Protein AF-A0A840FLD7-F1 (afdb_monomer_lite)

Foldseek 3Di:
DDQLPDQKFKKKKWQAAPVVLQCLLQVDPPRQKHKDFDPLDAFDADCPDDDGFKKWAQFQVHRSMIMTTDRNHPPPVVSVVSCLVVQIWMKMWIAGDPPDPWGKTKIWIRHHPADIWIWMWIDDVHTDTDIDGDDDPQQPCVQCPDPDSCSSGHSVRNVSVCVVVPQPVVDPSRSDHPDGMIGIDGDD

pLDDT: mean 91.27, std 10.57, range [49.25, 98.69]

Radius of gyration: 16.28 Å; chains: 1; bounding box: 36×34×46 Å

Structure (mmCIF, N/CA/C/O backbone):
data_AF-A0A840FLD7-F1
#
_entry.id   AF-A0A840FLD7-F1
#
loop_
_atom_site.group_PDB
_atom_site.id
_atom_site.type_symbol
_atom_site.label_atom_id
_atom_site.label_alt_id
_atom_site.label_comp_id
_atom_site.label_asym_id
_atom_site.label_entity_id
_atom_site.label_seq_id
_atom_site.pdbx_PDB_ins_code
_atom_site.Cartn_x
_atom_site.Cartn_y
_atom_site.Cartn_z
_atom_site.occupancy
_atom_site.B_iso_or_equiv
_atom_site.auth_seq_id
_atom_site.auth_comp_id
_atom_site.auth_asym_id
_atom_site.auth_atom_id
_atom_site.pdbx_PDB_model_num
ATOM 1 N N . MET A 1 1 ? -16.226 3.366 -12.083 1.00 57.91 1 MET A N 1
ATOM 2 C CA . MET A 1 1 ? -14.759 3.411 -12.233 1.00 57.91 1 MET A CA 1
ATOM 3 C C . MET A 1 1 ? -14.174 2.731 -11.013 1.00 57.91 1 MET A C 1
ATOM 5 O O . MET A 1 1 ? -14.523 3.144 -9.909 1.00 57.91 1 MET A O 1
ATOM 9 N N . THR A 1 2 ? -13.417 1.650 -11.193 1.00 81.62 2 THR A N 1
ATOM 10 C CA . THR A 1 2 ? -12.811 0.932 -10.062 1.00 81.62 2 THR A CA 1
ATOM 11 C C . THR A 1 2 ? -11.645 1.749 -9.494 1.00 81.62 2 THR A C 1
ATOM 13 O O . THR A 1 2 ? -11.175 2.692 -10.136 1.00 81.62 2 THR A O 1
ATOM 16 N N . VAL A 1 3 ? -11.173 1.437 -8.282 1.00 85.12 3 VAL A N 1
ATOM 17 C CA . VAL A 1 3 ? -9.977 2.103 -7.727 1.00 85.12 3 VAL A CA 1
ATOM 18 C C . VAL A 1 3 ? -8.763 1.878 -8.634 1.00 85.12 3 VAL A C 1
ATOM 20 O O . VAL A 1 3 ? -7.989 2.806 -8.862 1.00 85.12 3 VAL A O 1
ATOM 23 N N . LEU A 1 4 ? -8.645 0.683 -9.217 1.00 89.56 4 LEU A N 1
ATOM 24 C CA . LEU A 1 4 ? -7.559 0.320 -10.126 1.00 89.56 4 LEU A CA 1
ATOM 25 C C . LEU A 1 4 ? -7.562 1.114 -11.438 1.00 89.56 4 LEU A C 1
ATOM 27 O O . LEU A 1 4 ? -6.509 1.235 -12.061 1.00 89.56 4 LEU A O 1
ATOM 31 N N . ASP A 1 5 ? -8.692 1.706 -11.831 1.00 88.44 5 ASP A N 1
ATOM 32 C CA . ASP A 1 5 ? -8.804 2.538 -13.038 1.00 88.44 5 ASP A CA 1
ATOM 33 C C . ASP A 1 5 ? -8.432 4.010 -12.793 1.00 88.44 5 ASP A C 1
ATOM 35 O O . ASP A 1 5 ? -8.404 4.812 -13.729 1.00 88.44 5 ASP A O 1
ATOM 39 N N . ARG A 1 6 ? -8.175 4.410 -11.540 1.00 88.31 6 ARG A N 1
ATOM 40 C CA . ARG A 1 6 ? -7.848 5.804 -11.206 1.00 88.31 6 ARG A CA 1
ATOM 41 C C . ARG A 1 6 ? -6.539 6.236 -11.867 1.00 88.31 6 ARG A C 1
ATOM 43 O O . ARG A 1 6 ? -5.587 5.460 -11.961 1.00 88.31 6 ARG A O 1
ATOM 50 N N . SER A 1 7 ? -6.454 7.509 -12.256 1.00 88.31 7 SER A N 1
ATOM 51 C CA . SER A 1 7 ? -5.238 8.092 -12.845 1.00 88.31 7 SER A CA 1
ATOM 52 C C . SER A 1 7 ? -4.011 7.960 -11.942 1.00 88.31 7 SER A C 1
ATOM 54 O O . SER A 1 7 ? -2.899 7.884 -12.457 1.00 88.31 7 SER A O 1
ATOM 56 N N . TYR A 1 8 ? -4.228 7.891 -10.630 1.00 88.50 8 TYR A N 1
ATOM 57 C CA . TYR A 1 8 ? -3.261 7.601 -9.583 1.00 88.50 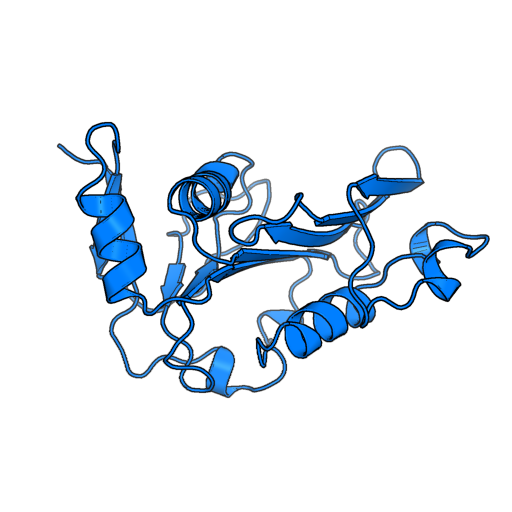8 TYR A CA 1
ATOM 58 C C . TYR A 1 8 ? -3.936 6.731 -8.518 1.00 88.50 8 TYR A C 1
ATOM 60 O O . TYR A 1 8 ? -5.092 6.983 -8.164 1.00 88.50 8 TYR A O 1
ATOM 68 N N . PHE A 1 9 ? -3.218 5.747 -7.986 1.00 87.62 9 PHE A N 1
ATOM 69 C CA . PHE A 1 9 ? -3.550 5.171 -6.689 1.00 87.62 9 PHE A CA 1
ATOM 70 C C . PHE A 1 9 ? -2.293 4.866 -5.881 1.00 87.62 9 PHE A C 1
ATOM 72 O O . PHE A 1 9 ? -1.226 4.586 -6.434 1.00 87.62 9 PHE A O 1
ATOM 79 N N . ASP A 1 10 ? -2.473 4.911 -4.569 1.00 92.00 10 ASP A N 1
ATOM 80 C CA . ASP A 1 10 ? -1.516 4.473 -3.561 1.00 92.00 10 ASP A CA 1
ATOM 81 C C . ASP A 1 10 ? -2.248 3.514 -2.621 1.00 92.00 10 ASP A C 1
ATOM 83 O O . ASP A 1 10 ? -3.328 3.840 -2.116 1.00 92.00 10 ASP A O 1
ATOM 87 N N . LEU A 1 11 ? -1.723 2.307 -2.469 1.00 94.94 11 LEU A N 1
ATOM 88 C CA . LEU A 1 11 ? -2.319 1.258 -1.662 1.00 94.94 11 LEU A CA 1
ATOM 89 C C . LEU A 1 11 ? -1.231 0.613 -0.818 1.00 94.94 11 LEU A C 1
ATOM 91 O O . LEU A 1 11 ? -0.300 0.012 -1.354 1.00 94.94 11 LEU A O 1
ATOM 95 N N . VAL A 1 12 ? -1.417 0.663 0.496 1.00 96.62 12 VAL A N 1
ATOM 96 C CA . VAL A 1 12 ? -0.606 -0.077 1.459 1.00 96.62 12 VAL A CA 1
ATOM 97 C C . VAL A 1 12 ? -1.423 -1.257 1.971 1.00 96.62 12 VAL A C 1
ATOM 99 O O . VAL A 1 12 ? -2.609 -1.120 2.266 1.00 96.62 12 VAL A O 1
ATOM 102 N N . VAL A 1 13 ? -0.805 -2.426 2.090 1.00 98.12 13 VAL A N 1
ATOM 103 C CA . VAL A 1 13 ? -1.445 -3.635 2.612 1.00 98.12 13 VAL A CA 1
ATOM 104 C C . VAL A 1 13 ? -0.552 -4.272 3.657 1.00 98.12 13 VAL A C 1
ATOM 106 O O . VAL A 1 13 ? 0.636 -4.473 3.433 1.00 98.12 13 VAL A O 1
ATOM 109 N N . VAL A 1 14 ? -1.141 -4.604 4.798 1.00 98.25 14 VAL A N 1
ATOM 110 C CA . VAL A 1 14 ? -0.472 -5.196 5.954 1.00 98.25 14 VAL A CA 1
ATOM 111 C C . VAL A 1 14 ? -0.991 -6.618 6.146 1.00 98.25 14 VAL A C 1
ATOM 113 O O . VAL A 1 14 ? -2.208 -6.833 6.129 1.00 98.25 14 VAL A O 1
ATOM 116 N N . ARG A 1 15 ? -0.099 -7.591 6.373 1.00 97.75 15 ARG A N 1
ATOM 117 C CA . ARG A 1 15 ? -0.486 -8.962 6.756 1.00 97.75 15 ARG A CA 1
ATOM 118 C C . ARG A 1 15 ? -0.857 -9.066 8.232 1.00 97.75 15 ARG A C 1
ATOM 120 O O . ARG A 1 15 ? -0.219 -9.780 9.000 1.00 97.75 15 ARG A O 1
ATOM 127 N N . ALA A 1 16 ? -1.889 -8.343 8.622 1.00 98.06 16 ALA A N 1
ATOM 128 C CA . ALA A 1 16 ? -2.472 -8.450 9.945 1.00 98.06 16 ALA A CA 1
ATOM 129 C C . ALA A 1 16 ? -3.939 -8.005 9.902 1.00 98.06 16 ALA A C 1
ATOM 131 O O . ALA A 1 16 ? -4.287 -7.125 9.104 1.00 98.06 16 ALA A O 1
ATOM 132 N N . PRO A 1 17 ? -4.808 -8.553 10.768 1.00 97.75 17 PRO A N 1
ATOM 133 C CA . PRO A 1 17 ? -6.167 -8.056 10.935 1.00 97.75 17 PRO A CA 1
ATOM 134 C C . PRO A 1 17 ? -6.192 -6.594 11.401 1.00 97.75 17 PRO A C 1
ATOM 136 O O . PRO A 1 17 ? -5.349 -6.166 12.192 1.00 97.75 17 PRO A O 1
ATOM 139 N N . LEU A 1 18 ? -7.223 -5.844 10.996 1.00 98.19 18 LEU A N 1
ATOM 140 C CA . LEU A 1 18 ? -7.348 -4.413 11.317 1.00 98.19 18 LEU A CA 1
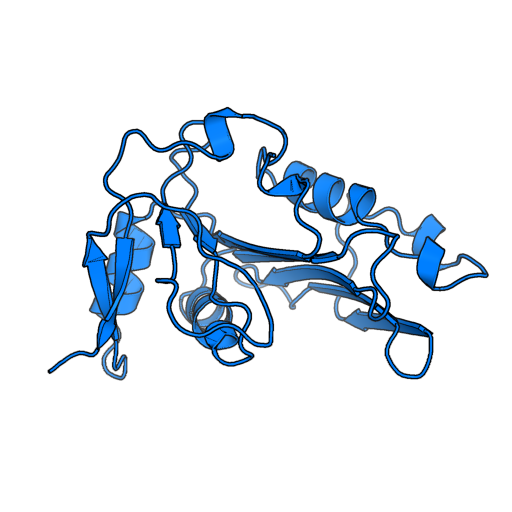ATOM 141 C C . LEU A 1 18 ? -7.344 -4.142 12.824 1.00 98.19 18 LEU A C 1
ATOM 143 O O . LEU A 1 18 ? -6.826 -3.123 13.265 1.00 98.19 18 LEU A O 1
ATOM 147 N N . SER A 1 19 ? -7.881 -5.058 13.630 1.00 97.19 19 SER A N 1
ATOM 148 C CA . SER A 1 19 ? -7.869 -4.941 15.090 1.00 97.19 19 SER A CA 1
ATOM 149 C C . SER A 1 19 ? -6.460 -4.993 15.689 1.00 97.19 19 SER A C 1
ATOM 151 O O . SER A 1 19 ? -6.204 -4.334 16.695 1.00 97.19 19 SER A O 1
ATOM 153 N N . GLU A 1 20 ? -5.550 -5.754 15.085 1.00 97.94 20 GLU A N 1
ATOM 154 C CA . GLU A 1 20 ? -4.160 -5.866 15.521 1.00 97.94 20 GLU A CA 1
ATOM 155 C C . GLU A 1 20 ? -3.357 -4.640 15.095 1.00 97.94 20 GLU A C 1
ATOM 157 O O . GLU A 1 20 ? -2.683 -4.032 15.927 1.00 97.94 20 GLU A O 1
ATOM 162 N N . VAL A 1 21 ? -3.521 -4.213 13.838 1.00 97.44 21 VAL A N 1
ATOM 163 C CA . VAL A 1 21 ? -2.925 -2.968 13.336 1.00 97.44 21 VAL A CA 1
ATOM 164 C C . VAL A 1 21 ? -3.399 -1.785 14.181 1.00 97.44 21 VAL A C 1
ATOM 166 O O . VAL A 1 21 ? -2.581 -1.019 14.680 1.00 97.44 21 VAL A O 1
ATOM 169 N N . ALA A 1 22 ? -4.707 -1.660 14.422 1.00 96.88 22 ALA A N 1
ATOM 170 C CA . ALA A 1 22 ? -5.263 -0.573 15.220 1.00 96.88 22 ALA A CA 1
ATOM 171 C C . ALA A 1 22 ? -4.694 -0.544 16.641 1.00 96.88 22 ALA A C 1
ATOM 173 O O . ALA A 1 22 ? -4.273 0.514 17.102 1.00 96.88 22 ALA A O 1
ATOM 174 N N . ARG A 1 23 ? -4.608 -1.706 17.302 1.00 97.19 23 ARG A N 1
ATOM 175 C CA . ARG A 1 23 ? -4.011 -1.820 18.637 1.00 97.19 23 ARG A CA 1
ATOM 176 C C . ARG A 1 23 ? -2.544 -1.393 18.645 1.00 97.19 23 ARG A C 1
ATOM 178 O O . ARG A 1 23 ? -2.154 -0.638 19.525 1.00 97.19 23 ARG A O 1
ATOM 185 N N . ALA A 1 24 ? -1.748 -1.823 17.665 1.00 96.56 24 ALA A N 1
ATOM 186 C CA . ALA A 1 24 ? -0.335 -1.455 17.589 1.00 96.56 24 ALA A CA 1
ATOM 187 C C . ALA A 1 24 ? -0.140 0.068 17.492 1.00 96.56 24 ALA A C 1
ATOM 189 O O . ALA A 1 24 ? 0.701 0.626 18.192 1.00 96.56 24 ALA A O 1
ATOM 190 N N . PHE A 1 25 ? -0.957 0.753 16.685 1.00 95.19 25 PHE A N 1
ATOM 191 C CA . PHE A 1 25 ? -0.947 2.216 16.627 1.00 95.19 25 PHE A CA 1
ATOM 192 C C . PHE A 1 25 ? -1.477 2.852 17.916 1.00 95.19 25 PHE A C 1
ATOM 194 O O . PHE A 1 25 ? -0.917 3.848 18.377 1.00 95.19 25 PHE A O 1
ATOM 201 N N . ASP A 1 26 ? -2.541 2.300 18.501 1.00 94.06 26 ASP A N 1
ATOM 202 C CA . ASP A 1 26 ? -3.187 2.897 19.664 1.00 94.06 26 ASP A CA 1
ATOM 203 C C . ASP A 1 26 ? -2.376 2.777 20.959 1.00 94.06 26 ASP A C 1
ATOM 205 O O . ASP A 1 26 ? -2.440 3.681 21.800 1.00 94.06 26 ASP A O 1
ATOM 209 N N . ASP A 1 27 ? -1.609 1.699 21.091 1.00 94.62 27 ASP A N 1
ATOM 210 C CA . ASP A 1 27 ? -0.779 1.407 22.258 1.00 94.62 27 ASP A CA 1
ATOM 211 C C . ASP A 1 27 ? 0.628 2.020 22.142 1.00 94.62 27 ASP A C 1
ATOM 213 O O . ASP A 1 27 ? 1.383 2.026 23.118 1.00 94.62 27 ASP A O 1
ATOM 217 N N . TYR A 1 28 ? 1.006 2.560 20.974 1.00 94.31 28 TYR A N 1
ATOM 218 C CA . TYR A 1 28 ? 2.342 3.111 20.766 1.00 94.31 28 TYR A CA 1
ATOM 219 C C . TYR A 1 28 ? 2.525 4.460 21.502 1.00 94.31 28 TYR A C 1
ATOM 221 O O . TYR A 1 28 ? 1.879 5.448 21.140 1.00 94.31 28 TYR A O 1
ATOM 229 N N . PRO A 1 29 ? 3.427 4.564 22.508 1.00 87.06 29 PRO A N 1
ATOM 230 C CA . PRO A 1 29 ? 3.431 5.685 23.461 1.00 87.06 29 PRO A CA 1
ATOM 231 C C . PRO A 1 29 ? 3.638 7.088 22.874 1.00 87.06 29 PRO A C 1
ATOM 233 O O . PRO A 1 29 ? 3.187 8.067 23.463 1.00 87.06 29 PRO A O 1
ATOM 236 N N . SER A 1 30 ? 4.332 7.218 21.741 1.00 86.69 30 SER A N 1
ATOM 237 C CA . SER A 1 30 ? 4.582 8.508 21.077 1.00 86.69 30 SER A CA 1
ATOM 238 C C . SER A 1 30 ? 3.638 8.782 19.901 1.00 86.69 30 SER A C 1
ATOM 240 O O . SER A 1 30 ? 3.807 9.782 19.195 1.00 86.69 30 SER A O 1
ATOM 242 N N . MET A 1 31 ? 2.626 7.932 19.692 1.00 89.88 31 MET A N 1
ATOM 243 C CA . MET A 1 31 ? 1.659 8.107 18.617 1.00 89.88 31 MET A CA 1
ATOM 244 C C . MET A 1 31 ? 0.735 9.293 18.909 1.00 89.88 31 MET A C 1
ATOM 246 O O . MET A 1 31 ? 0.015 9.322 19.903 1.00 89.88 31 MET A O 1
ATOM 250 N N . ARG A 1 32 ? 0.732 10.285 18.012 1.00 88.69 32 ARG A N 1
ATOM 251 C CA . ARG A 1 32 ? -0.137 11.478 18.110 1.00 88.69 32 ARG A CA 1
ATOM 252 C C . ARG A 1 32 ? -1.522 11.279 17.503 1.00 88.69 32 ARG A C 1
ATOM 254 O O . ARG A 1 32 ? -2.369 12.163 17.590 1.00 88.69 32 ARG A O 1
ATOM 261 N N . VAL A 1 33 ? -1.739 10.134 16.873 1.00 89.62 33 VAL A N 1
ATOM 262 C CA . VAL A 1 33 ? -3.016 9.739 16.290 1.00 89.62 33 VAL A CA 1
ATOM 263 C C . VAL A 1 33 ? -3.570 8.520 17.014 1.00 89.62 33 VAL A C 1
ATOM 265 O O . VAL A 1 33 ? -2.858 7.814 17.727 1.00 89.62 33 VAL A O 1
ATOM 268 N N . LYS A 1 34 ? -4.864 8.292 16.861 1.00 92.12 34 LYS A N 1
ATOM 269 C CA . LYS A 1 34 ? -5.520 7.042 17.230 1.00 92.12 34 LYS A CA 1
ATOM 270 C C . LYS A 1 34 ? -6.375 6.552 16.079 1.00 92.12 34 LYS A C 1
ATOM 272 O O . LYS A 1 34 ? -6.791 7.358 15.239 1.00 92.12 34 LYS A O 1
ATOM 277 N N . VAL A 1 35 ? -6.659 5.260 16.066 1.00 94.00 35 VAL A N 1
ATOM 278 C CA . VAL A 1 35 ? -7.587 4.684 15.097 1.00 94.00 35 VAL A CA 1
ATOM 279 C C . VAL A 1 35 ? -9.025 4.943 15.551 1.00 94.00 35 VAL A C 1
ATOM 281 O O . VAL A 1 35 ? -9.373 4.830 16.725 1.00 94.00 35 VAL A O 1
ATOM 284 N N . SER A 1 36 ? -9.876 5.356 14.618 1.00 94.88 36 SER A N 1
ATOM 285 C CA . SER A 1 36 ? -11.291 5.638 14.854 1.00 94.88 36 SER A CA 1
ATOM 286 C C . SER A 1 36 ? -12.129 5.105 13.704 1.00 94.88 36 SER A C 1
ATOM 288 O O . SER A 1 36 ? -11.682 5.099 12.561 1.00 94.88 36 SER A O 1
ATOM 290 N N . ALA A 1 37 ? -13.365 4.698 13.991 1.00 95.62 37 ALA A N 1
ATOM 291 C CA . ALA A 1 37 ? -14.309 4.289 12.957 1.00 95.62 37 ALA A CA 1
ATOM 292 C C . ALA A 1 37 ? -14.599 5.440 11.978 1.00 95.62 37 ALA A C 1
ATOM 294 O O . ALA A 1 37 ? -14.654 6.607 12.378 1.00 95.62 37 ALA A O 1
ATOM 295 N N . THR A 1 38 ? -14.812 5.101 10.706 1.00 94.44 38 THR A N 1
ATOM 296 C CA . THR A 1 38 ? -15.157 6.046 9.633 1.00 94.44 38 THR A CA 1
ATOM 297 C C . THR A 1 38 ? -16.089 5.381 8.612 1.00 94.44 38 THR A C 1
ATOM 299 O O . THR A 1 38 ? -16.078 4.152 8.493 1.00 94.44 38 THR A O 1
ATOM 302 N N . PRO A 1 39 ? -16.899 6.140 7.848 1.00 94.62 39 PRO A N 1
ATOM 303 C CA . PRO A 1 39 ? -17.593 5.594 6.687 1.00 94.62 39 PRO A CA 1
ATOM 304 C C . PRO A 1 39 ? -16.621 4.968 5.677 1.00 94.62 39 PRO A C 1
ATOM 306 O O . PRO A 1 39 ? -15.559 5.525 5.399 1.00 94.62 39 PRO A O 1
ATOM 309 N N . PHE A 1 40 ? -17.007 3.836 5.086 1.00 95.31 40 PHE A N 1
ATOM 310 C CA . PHE A 1 40 ? -16.228 3.185 4.033 1.00 95.31 40 PHE A CA 1
ATOM 311 C C . PHE A 1 40 ? -16.372 3.946 2.708 1.00 95.31 40 PHE A C 1
ATOM 313 O O . PHE A 1 40 ? -17.255 3.669 1.898 1.00 95.31 40 PHE A O 1
ATOM 320 N N . VAL A 1 41 ? -15.522 4.955 2.521 1.00 92.19 41 VAL A N 1
ATOM 321 C CA . VAL A 1 41 ? -15.480 5.804 1.326 1.00 92.19 41 VAL A CA 1
ATOM 322 C C . VAL A 1 41 ? -14.028 5.954 0.897 1.00 92.19 41 VAL A C 1
ATOM 324 O O . VAL A 1 41 ? -13.206 6.462 1.656 1.00 92.19 41 VAL A O 1
ATOM 327 N N . PHE A 1 42 ? -13.704 5.516 -0.320 1.00 91.31 42 PHE A N 1
ATOM 328 C CA . PHE A 1 42 ? -12.338 5.606 -0.834 1.00 91.31 42 PHE A CA 1
ATOM 329 C C . PHE A 1 42 ? -11.907 7.068 -1.017 1.00 91.31 42 PHE A C 1
ATOM 331 O O . PHE A 1 42 ? -12.575 7.785 -1.772 1.00 91.31 42 PHE A O 1
ATOM 338 N N . PRO A 1 43 ? -10.780 7.499 -0.420 1.00 88.06 43 PRO A N 1
ATOM 339 C CA . PRO A 1 43 ? -10.309 8.874 -0.531 1.00 88.06 43 PRO A CA 1
ATOM 340 C C . PRO A 1 43 ? -9.981 9.261 -1.972 1.00 88.06 43 PRO A C 1
ATOM 342 O O . PRO A 1 43 ? -9.647 8.414 -2.809 1.00 88.06 43 PRO A O 1
ATOM 345 N N . SER A 1 44 ? -10.055 10.560 -2.262 1.00 81.38 44 SER A N 1
ATOM 346 C CA . SER A 1 44 ? -9.518 11.126 -3.495 1.00 81.38 44 SER A CA 1
ATOM 347 C C . SER A 1 44 ? -8.007 11.251 -3.350 1.00 81.38 44 SER A C 1
ATOM 349 O O . SER A 1 44 ? -7.507 12.034 -2.545 1.00 81.38 44 SER A O 1
ATOM 351 N N . GLN A 1 45 ? -7.268 10.478 -4.133 1.00 81.25 45 GLN A N 1
ATOM 352 C CA . GLN A 1 45 ? -5.813 10.493 -4.103 1.00 81.25 45 GLN A CA 1
ATOM 353 C C . GLN A 1 45 ? -5.301 11.472 -5.165 1.00 81.25 45 GLN A C 1
ATOM 355 O O . GLN A 1 45 ? -5.047 11.092 -6.304 1.00 81.25 45 GLN A O 1
ATOM 360 N N . SER A 1 46 ? -5.209 12.754 -4.804 1.00 68.94 46 SER A N 1
ATOM 361 C CA . SER A 1 46 ? -4.609 13.806 -5.637 1.00 68.94 46 SER A CA 1
ATOM 362 C C . SER A 1 46 ? -3.544 14.568 -4.859 1.00 68.94 46 SER A C 1
ATOM 364 O O . SER A 1 46 ? -3.794 14.956 -3.719 1.00 68.94 46 SER A O 1
ATOM 366 N N . TYR A 1 47 ? -2.401 14.851 -5.487 1.00 58.22 47 TYR A N 1
ATOM 367 C CA . TYR A 1 47 ? -1.326 15.651 -4.883 1.00 58.22 47 TYR A CA 1
ATOM 368 C C . TYR A 1 47 ? -1.780 17.055 -4.441 1.00 58.22 47 TYR A C 1
ATOM 370 O O . TYR A 1 47 ? -1.195 17.628 -3.530 1.00 58.22 47 TYR A O 1
ATOM 378 N N . SER A 1 48 ? -2.838 17.591 -5.058 1.00 56.47 48 SER A N 1
ATOM 379 C CA . SER A 1 48 ? -3.397 18.923 -4.794 1.00 56.47 48 SER A CA 1
ATOM 380 C C . SER A 1 48 ? -4.653 18.927 -3.907 1.00 56.47 48 SER A C 1
ATOM 382 O O . SER A 1 48 ? -5.314 19.957 -3.811 1.00 56.47 48 SER A O 1
ATOM 384 N N . GLY A 1 49 ? -5.060 17.781 -3.352 1.00 53.09 49 GLY A N 1
ATOM 385 C CA . GLY A 1 49 ? -6.370 17.637 -2.710 1.00 53.09 49 GLY A CA 1
ATOM 386 C C . GLY A 1 49 ? -6.399 18.141 -1.270 1.00 53.09 49 GLY A C 1
ATOM 387 O O . GLY A 1 49 ? -5.537 17.790 -0.476 1.00 53.09 49 GLY A O 1
ATOM 388 N N . GLU A 1 50 ? -7.421 18.913 -0.914 1.00 53.75 50 GLU A N 1
ATOM 389 C CA . GLU A 1 50 ? -7.901 19.024 0.466 1.00 53.75 50 GLU A CA 1
ATOM 390 C C . GLU A 1 50 ? -9.091 18.063 0.647 1.00 53.75 50 GLU A C 1
ATOM 392 O O . GLU A 1 50 ? -9.915 17.912 -0.256 1.00 53.75 50 GLU A O 1
ATOM 397 N N . GLY A 1 51 ? -9.228 17.451 1.828 1.00 56.00 51 GLY A N 1
ATOM 398 C CA . GLY A 1 51 ? -10.546 17.026 2.319 1.00 56.00 51 GLY A CA 1
ATOM 399 C C . GLY A 1 51 ? -10.990 15.569 2.130 1.00 56.00 51 GLY A C 1
ATOM 400 O O . GLY A 1 51 ? -12.189 15.324 2.242 1.00 56.00 51 GLY A O 1
ATOM 401 N N . SER A 1 52 ? -10.101 14.588 1.911 1.00 60.97 52 SER A N 1
ATOM 402 C CA . SER A 1 52 ? -10.497 13.171 2.043 1.00 60.97 52 SER A CA 1
ATOM 403 C C . SER A 1 52 ? -9.804 12.460 3.205 1.00 60.97 52 SER A C 1
ATOM 405 O O . SER A 1 52 ? -8.605 12.608 3.431 1.00 60.97 52 SER A O 1
ATOM 407 N N . THR A 1 53 ? -10.601 11.718 3.971 1.00 77.62 53 THR A N 1
ATOM 408 C CA . THR A 1 53 ? -10.171 10.934 5.130 1.00 77.62 53 THR A CA 1
ATOM 409 C C . THR A 1 53 ? -9.373 9.717 4.663 1.00 77.62 53 THR A C 1
ATOM 411 O O . THR A 1 53 ? -9.820 9.007 3.763 1.00 77.62 53 THR A O 1
ATOM 414 N N . MET A 1 54 ? -8.219 9.456 5.282 1.00 90.12 54 MET A N 1
ATOM 415 C CA . MET A 1 54 ? -7.495 8.193 5.098 1.00 90.12 54 MET A CA 1
ATOM 416 C C . MET A 1 54 ? -8.417 7.001 5.374 1.00 90.12 54 MET A C 1
ATOM 418 O O . MET A 1 54 ? -9.281 7.070 6.247 1.00 90.12 54 MET A O 1
ATOM 422 N N . LEU A 1 55 ? -8.218 5.889 4.673 1.00 94.31 55 LEU A N 1
ATOM 423 C CA . LEU A 1 55 ? -9.093 4.730 4.819 1.00 94.31 55 LEU A CA 1
ATOM 424 C C . LEU A 1 55 ? -8.301 3.482 5.174 1.00 94.31 55 LEU A C 1
ATOM 426 O O . LEU A 1 55 ? -7.455 3.060 4.398 1.00 94.31 55 LEU A O 1
ATOM 430 N N . LEU A 1 56 ? -8.634 2.864 6.303 1.00 97.06 56 LEU A N 1
ATOM 431 C CA . LEU A 1 56 ? -8.242 1.509 6.668 1.00 97.06 56 LEU A CA 1
ATOM 432 C C . LEU A 1 56 ? -9.464 0.600 6.555 1.00 97.06 56 LEU A C 1
ATOM 434 O O . LEU A 1 56 ? -10.546 0.956 7.030 1.00 97.06 56 LEU A O 1
ATOM 438 N N . TRP A 1 57 ? -9.307 -0.584 5.976 1.00 98.31 57 TRP A N 1
ATOM 439 C CA . TRP A 1 57 ? -10.381 -1.575 5.925 1.00 98.31 57 TRP A CA 1
ATOM 440 C C . TRP A 1 57 ? -9.851 -3.005 5.932 1.00 98.31 57 TRP A C 1
ATOM 442 O O . TRP A 1 57 ? -8.684 -3.265 5.635 1.00 98.31 57 TRP A O 1
ATOM 452 N N . THR A 1 58 ? -10.745 -3.935 6.262 1.00 98.50 58 THR A N 1
ATOM 453 C CA . THR A 1 58 ? -10.531 -5.372 6.098 1.00 98.50 58 THR A CA 1
ATOM 454 C C . THR A 1 58 ? -11.199 -5.812 4.792 1.00 98.50 58 THR A C 1
ATOM 456 O O . THR A 1 58 ? -12.427 -5.750 4.706 1.00 98.50 58 THR A O 1
ATOM 459 N N . PRO A 1 59 ? -10.433 -6.234 3.771 1.00 98.31 59 PRO A N 1
ATOM 460 C CA . PRO A 1 59 ? -10.991 -6.724 2.512 1.00 98.31 59 PRO A CA 1
ATOM 461 C C . PRO A 1 59 ? -11.866 -7.970 2.724 1.00 98.31 59 PRO A C 1
ATOM 463 O O . PRO A 1 59 ? -11.434 -8.905 3.401 1.00 98.31 59 PRO A O 1
ATOM 466 N N . GLU A 1 60 ? -13.050 -8.051 2.105 1.00 98.12 60 GLU A N 1
ATOM 467 C CA . GLU A 1 60 ? -13.890 -9.267 2.174 1.00 98.12 60 GLU A CA 1
ATOM 468 C C . GLU A 1 60 ? -13.169 -10.492 1.590 1.00 98.12 60 GLU A C 1
ATOM 470 O O . GLU A 1 60 ? -13.240 -11.580 2.159 1.00 98.12 60 GLU A O 1
ATOM 475 N N . ALA A 1 61 ? -12.419 -10.303 0.498 1.00 97.69 61 ALA A N 1
ATOM 476 C CA . ALA A 1 61 ? -11.630 -11.360 -0.142 1.00 97.69 61 ALA A CA 1
ATOM 477 C C . ALA A 1 61 ? -10.448 -11.858 0.715 1.00 97.69 61 ALA A C 1
ATOM 479 O O . ALA A 1 61 ? -9.924 -12.946 0.480 1.00 97.69 61 ALA A O 1
ATOM 480 N N . ALA A 1 62 ? -10.001 -11.069 1.698 1.00 97.81 62 ALA A N 1
ATOM 481 C CA . ALA A 1 62 ? -8.832 -11.386 2.511 1.00 97.81 62 ALA A CA 1
ATOM 482 C C . ALA A 1 62 ? -8.967 -10.842 3.949 1.00 97.81 62 ALA A C 1
ATOM 484 O O . ALA A 1 62 ? -8.288 -9.881 4.313 1.00 97.81 62 ALA A O 1
ATOM 485 N N . PRO A 1 63 ? -9.782 -11.485 4.813 1.00 96.94 63 PRO A N 1
ATOM 486 C CA . PRO A 1 63 ? -10.070 -10.980 6.162 1.00 96.94 63 PRO A CA 1
ATOM 487 C C . PRO A 1 63 ? -8.868 -10.929 7.122 1.00 96.94 63 PRO A C 1
ATOM 489 O O . PRO A 1 63 ? -8.953 -10.352 8.203 1.00 96.94 63 PRO A O 1
ATOM 492 N N . HIS A 1 64 ? -7.758 -11.564 6.744 1.00 97.62 64 HIS A N 1
ATOM 493 C CA . HIS A 1 64 ? -6.493 -11.569 7.480 1.00 97.62 64 HIS A CA 1
ATOM 494 C C . HIS A 1 64 ? -5.584 -10.380 7.120 1.00 97.62 64 HIS A C 1
ATOM 496 O O . HIS A 1 64 ? -4.523 -10.228 7.722 1.00 97.62 64 HIS A O 1
ATOM 502 N N . LEU A 1 65 ? -5.976 -9.564 6.135 1.00 98.50 65 LEU A N 1
ATOM 503 C CA . LEU A 1 65 ? -5.244 -8.381 5.702 1.00 98.50 65 LEU A CA 1
ATOM 504 C C . LEU A 1 65 ? -5.909 -7.104 6.217 1.00 98.50 65 LEU A C 1
ATOM 506 O O . LEU A 1 65 ? -7.129 -7.026 6.397 1.00 98.50 65 LEU A O 1
ATOM 510 N N . THR A 1 66 ? -5.090 -6.070 6.362 1.00 98.69 66 THR A N 1
ATOM 511 C CA . THR A 1 66 ? -5.539 -4.685 6.487 1.00 98.69 66 THR A CA 1
ATOM 512 C C . THR A 1 66 ? -5.060 -3.925 5.274 1.00 98.69 66 THR A C 1
ATOM 514 O O . THR A 1 66 ? -3.861 -3.875 5.009 1.00 98.69 66 THR A O 1
ATOM 517 N N . ALA A 1 67 ? -5.984 -3.317 4.546 1.00 98.00 67 ALA A N 1
ATOM 518 C CA . ALA A 1 67 ? -5.653 -2.394 3.480 1.00 98.00 67 ALA A CA 1
ATOM 519 C C . ALA A 1 67 ? -5.756 -0.957 3.997 1.00 98.00 67 ALA A C 1
ATOM 521 O O . ALA A 1 67 ? -6.614 -0.640 4.824 1.00 98.00 67 ALA A O 1
ATOM 522 N N . PHE A 1 68 ? -4.860 -0.103 3.519 1.00 96.12 68 PHE A N 1
ATOM 523 C CA . PHE A 1 68 ? -4.789 1.310 3.839 1.00 96.12 68 PHE A CA 1
ATOM 524 C C . PHE A 1 68 ? -4.637 2.120 2.558 1.00 96.12 68 PHE A C 1
ATOM 526 O O . PHE A 1 68 ? -3.780 1.844 1.719 1.00 96.12 68 PHE A O 1
ATOM 533 N N . MET A 1 69 ? -5.475 3.140 2.428 1.00 93.50 69 MET A N 1
ATOM 534 C CA . MET A 1 69 ? -5.408 4.111 1.355 1.00 93.50 69 MET A CA 1
ATOM 535 C C . MET A 1 69 ? -5.097 5.482 1.960 1.00 93.50 69 MET A C 1
ATOM 537 O O . MET A 1 69 ? -5.958 6.041 2.656 1.00 93.50 69 MET A O 1
ATOM 541 N N . PRO A 1 70 ? -3.889 6.019 1.718 1.00 88.38 70 PRO A N 1
ATOM 542 C CA . PRO A 1 70 ? -3.504 7.327 2.216 1.00 88.38 70 PRO A CA 1
ATOM 543 C C . PRO A 1 70 ? -4.199 8.449 1.446 1.00 88.38 70 PRO A C 1
ATOM 545 O O . PRO A 1 70 ? -4.727 8.261 0.339 1.00 88.38 70 PRO A O 1
ATOM 548 N N . HIS A 1 71 ? -4.108 9.649 2.007 1.00 80.00 71 HIS A N 1
ATOM 549 C CA . HIS A 1 71 ? -4.212 10.871 1.239 1.00 80.00 71 HIS A CA 1
ATOM 550 C C . HIS A 1 71 ? -2.947 11.020 0.370 1.00 80.00 71 HIS A C 1
ATOM 552 O O . HIS A 1 71 ? -1.838 10.748 0.813 1.00 80.00 71 HIS A O 1
ATOM 558 N N . ALA A 1 72 ? -3.071 11.437 -0.892 1.00 65.00 72 ALA A N 1
ATOM 559 C CA . ALA A 1 72 ? -1.906 11.498 -1.790 1.00 65.00 72 ALA A CA 1
ATOM 560 C C . ALA A 1 72 ? -0.897 12.613 -1.443 1.00 65.00 72 ALA A C 1
ATOM 562 O O . ALA A 1 72 ? 0.206 12.626 -1.991 1.00 65.00 72 ALA A O 1
ATOM 563 N N . ALA A 1 73 ? -1.243 13.552 -0.551 1.00 55.19 73 ALA A N 1
ATOM 564 C CA . ALA A 1 73 ? -0.263 14.511 -0.046 1.00 55.19 73 ALA A CA 1
ATOM 565 C C . ALA A 1 73 ? 0.825 13.764 0.740 1.00 55.19 73 ALA A C 1
ATOM 567 O O . ALA A 1 73 ? 0.549 12.885 1.546 1.00 55.19 73 ALA A O 1
ATOM 568 N N . SER A 1 74 ? 2.073 14.135 0.488 1.00 49.25 74 SER A N 1
ATOM 569 C CA . SER A 1 74 ? 3.333 13.470 0.842 1.00 49.25 74 SER A CA 1
ATOM 570 C C . SER A 1 74 ? 3.636 13.246 2.341 1.00 49.25 74 SER A C 1
ATOM 572 O O . SER A 1 74 ? 4.796 13.054 2.699 1.00 49.25 74 SER A O 1
ATOM 574 N N . SER A 1 75 ? 2.642 13.272 3.230 1.00 49.59 75 SER A N 1
ATOM 575 C CA . SER A 1 75 ? 2.766 13.062 4.679 1.00 49.59 75 SER A CA 1
ATOM 576 C C . SER A 1 75 ? 2.506 11.627 5.144 1.00 49.59 75 SER A C 1
ATOM 578 O O . SER A 1 75 ? 2.850 11.288 6.277 1.00 49.59 75 SER A O 1
ATOM 580 N N . ASP A 1 76 ? 1.937 10.768 4.297 1.00 64.31 76 ASP A N 1
ATOM 581 C CA . ASP A 1 76 ? 1.319 9.520 4.770 1.00 64.31 76 ASP A CA 1
ATOM 582 C C . ASP A 1 76 ? 2.260 8.302 4.764 1.00 64.31 76 ASP A C 1
ATOM 584 O O . ASP A 1 76 ? 1.868 7.195 5.139 1.00 64.31 76 ASP A O 1
ATOM 588 N N . TYR A 1 77 ? 3.548 8.530 4.473 1.00 70.38 77 TYR A N 1
ATOM 589 C CA . TYR A 1 77 ? 4.626 7.551 4.675 1.00 70.38 77 TYR A CA 1
ATOM 590 C C . TYR A 1 77 ? 4.665 7.002 6.110 1.00 70.38 77 TYR A C 1
ATOM 592 O O . TYR A 1 77 ? 5.161 5.895 6.329 1.00 70.38 77 TYR A O 1
ATOM 600 N N . PHE A 1 78 ? 4.125 7.750 7.086 1.00 85.94 78 PHE A N 1
ATOM 601 C CA . PHE A 1 78 ? 4.121 7.336 8.487 1.00 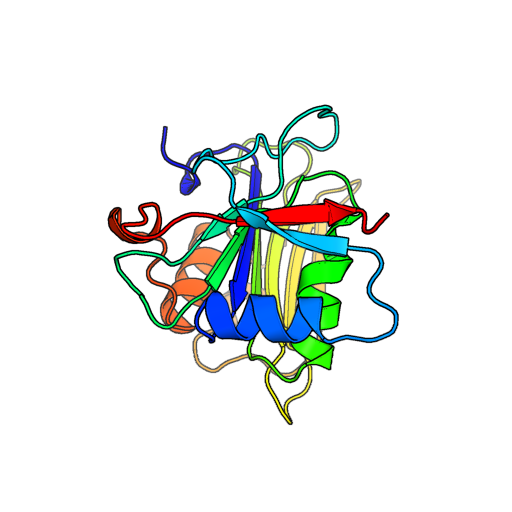85.94 78 PHE A CA 1
ATOM 602 C C . PHE A 1 78 ? 3.496 5.950 8.669 1.00 85.94 78 PHE A C 1
ATOM 604 O O . PHE A 1 78 ? 4.049 5.150 9.418 1.00 85.94 78 PHE A O 1
ATOM 611 N N . PHE A 1 79 ? 2.387 5.637 7.986 1.00 91.31 79 PHE A N 1
ATOM 612 C CA . PHE A 1 79 ? 1.665 4.389 8.229 1.00 91.31 79 PHE A CA 1
ATOM 613 C C . PHE A 1 79 ? 2.537 3.172 7.911 1.00 91.31 79 PHE A C 1
ATOM 615 O O . PHE A 1 79 ? 2.716 2.305 8.767 1.00 91.31 79 PHE A O 1
ATOM 622 N N . ARG A 1 80 ? 3.150 3.144 6.721 1.00 91.50 80 ARG A N 1
ATOM 623 C CA . ARG A 1 80 ? 4.070 2.071 6.319 1.00 91.50 80 ARG A CA 1
ATOM 624 C C . ARG A 1 80 ? 5.291 2.016 7.235 1.00 91.50 80 ARG A C 1
ATOM 626 O O . ARG A 1 80 ? 5.644 0.934 7.694 1.00 91.50 80 ARG A O 1
ATOM 633 N N . SER A 1 81 ? 5.908 3.163 7.539 1.00 90.69 81 SER A N 1
ATOM 634 C CA . SER A 1 81 ? 7.080 3.220 8.425 1.00 90.69 81 SER A CA 1
ATOM 635 C C . SER A 1 81 ? 6.791 2.644 9.812 1.00 90.69 81 SER A C 1
ATOM 637 O O . SER A 1 81 ? 7.598 1.878 10.333 1.00 90.69 81 SER A O 1
ATOM 639 N N . TYR A 1 82 ? 5.633 2.963 10.392 1.00 93.31 82 TYR A N 1
ATOM 640 C CA . TYR A 1 82 ? 5.223 2.394 11.671 1.00 93.31 82 TYR A CA 1
ATOM 641 C C . TYR A 1 82 ? 4.857 0.917 11.556 1.00 93.31 82 TYR A C 1
ATOM 643 O O . TYR A 1 82 ? 5.241 0.156 12.433 1.00 93.31 82 TYR A O 1
ATOM 651 N N . CYS A 1 83 ? 4.203 0.474 10.477 1.00 94.62 83 CYS A N 1
ATOM 652 C CA . CYS A 1 83 ? 3.937 -0.954 10.276 1.00 94.62 83 CYS A CA 1
ATOM 653 C C . CYS A 1 83 ? 5.233 -1.775 10.252 1.00 94.62 83 CYS A C 1
ATOM 655 O O . CYS A 1 83 ? 5.323 -2.784 10.947 1.00 94.62 83 CYS A O 1
ATOM 657 N N . ALA A 1 84 ? 6.257 -1.298 9.539 1.00 92.62 84 ALA A N 1
ATOM 658 C CA . ALA A 1 84 ? 7.587 -1.900 9.560 1.00 92.62 84 ALA A CA 1
ATOM 659 C C . ALA A 1 84 ? 8.220 -1.869 10.962 1.00 92.62 84 ALA A C 1
ATOM 661 O O . ALA A 1 84 ? 8.790 -2.862 11.407 1.00 92.62 84 ALA A O 1
ATOM 662 N N . GLN A 1 85 ? 8.088 -0.759 11.696 1.00 92.81 85 GLN A N 1
ATOM 663 C CA . GLN A 1 85 ? 8.583 -0.651 13.073 1.00 92.81 85 GLN A CA 1
ATOM 664 C C . GLN A 1 85 ? 7.864 -1.603 14.045 1.00 92.81 85 GLN A C 1
ATOM 666 O O . GLN A 1 85 ? 8.475 -2.094 14.993 1.00 92.81 85 GLN A O 1
ATOM 671 N N . PHE A 1 86 ? 6.582 -1.874 13.808 1.00 94.44 86 PHE A N 1
ATOM 672 C CA . PHE A 1 86 ? 5.781 -2.853 14.544 1.00 94.44 86 PHE A CA 1
ATOM 673 C C . PHE A 1 86 ? 6.016 -4.292 14.070 1.00 94.44 86 PHE A C 1
ATOM 675 O O . PHE A 1 86 ? 5.352 -5.199 14.562 1.00 94.44 86 PHE A O 1
ATOM 682 N N . LEU A 1 87 ? 6.974 -4.505 13.159 1.00 94.94 87 LEU A N 1
ATOM 683 C CA . LEU A 1 87 ? 7.344 -5.803 12.592 1.00 94.94 87 LEU A CA 1
ATOM 684 C C . LEU A 1 87 ? 6.211 -6.482 11.811 1.00 94.94 87 LEU A C 1
ATOM 686 O O . LEU A 1 87 ? 6.216 -7.699 11.630 1.00 94.94 87 LEU A O 1
ATOM 690 N N . PHE A 1 88 ? 5.249 -5.710 11.305 1.00 96.75 88 PHE A N 1
ATOM 691 C CA . PHE A 1 88 ? 4.289 -6.245 10.351 1.00 96.75 88 PHE A CA 1
ATOM 692 C C . PHE A 1 88 ? 4.937 -6.433 8.979 1.00 96.75 88 PHE A C 1
ATOM 694 O O . PHE A 1 88 ? 5.704 -5.588 8.513 1.00 96.75 88 PHE A O 1
ATOM 701 N N . GLU A 1 89 ? 4.550 -7.501 8.280 1.00 97.44 89 GLU A N 1
ATOM 702 C CA . GLU A 1 89 ? 4.784 -7.578 6.840 1.00 97.44 89 GLU A CA 1
ATOM 703 C C . GLU A 1 89 ? 3.852 -6.596 6.125 1.00 97.44 89 GLU A C 1
ATOM 705 O O . GLU A 1 89 ? 2.626 -6.676 6.255 1.00 97.44 89 GLU A O 1
ATOM 710 N N . VAL A 1 90 ? 4.431 -5.680 5.355 1.00 97.38 90 VAL A N 1
ATOM 711 C CA . VAL A 1 90 ? 3.705 -4.611 4.671 1.00 97.38 90 VAL A CA 1
ATOM 712 C C . VAL A 1 90 ? 4.198 -4.457 3.239 1.00 97.38 90 VAL A C 1
ATOM 714 O O . VAL A 1 90 ? 5.403 -4.431 2.988 1.00 97.38 90 VAL A O 1
ATOM 717 N N . ALA A 1 91 ? 3.260 -4.341 2.303 1.00 97.38 91 ALA A N 1
ATOM 718 C CA . ALA A 1 91 ? 3.513 -4.018 0.906 1.00 97.38 91 ALA A CA 1
ATOM 719 C C . ALA A 1 91 ? 2.863 -2.678 0.536 1.00 97.38 91 ALA A C 1
ATOM 721 O O . ALA A 1 91 ? 1.766 -2.377 0.998 1.00 97.38 91 ALA A O 1
ATOM 722 N N . GLU A 1 92 ? 3.510 -1.887 -0.315 1.00 96.31 92 GLU A N 1
ATOM 723 C CA . GLU A 1 92 ? 2.956 -0.660 -0.900 1.00 96.31 92 GLU A CA 1
ATOM 724 C C . GLU A 1 92 ? 3.071 -0.715 -2.422 1.00 96.31 92 GLU A C 1
ATOM 726 O O . GLU A 1 92 ? 4.117 -1.082 -2.965 1.00 96.31 92 GLU A O 1
ATOM 731 N N . VAL A 1 93 ? 1.998 -0.316 -3.104 1.00 95.50 93 VAL A N 1
ATOM 732 C CA . VAL A 1 93 ? 2.008 -0.015 -4.534 1.00 95.50 93 VAL A CA 1
ATOM 733 C C . VAL A 1 93 ? 1.559 1.414 -4.752 1.00 95.50 93 VAL A C 1
ATOM 735 O O . VAL A 1 93 ? 0.475 1.804 -4.322 1.00 95.50 93 VAL A O 1
ATOM 738 N N . ARG A 1 94 ? 2.349 2.144 -5.537 1.00 93.56 94 ARG A N 1
ATOM 739 C CA . ARG A 1 94 ? 1.947 3.417 -6.128 1.00 93.56 94 ARG A CA 1
ATOM 740 C C . ARG A 1 94 ? 1.959 3.282 -7.635 1.00 93.56 94 ARG A C 1
ATOM 742 O O . ARG A 1 94 ? 2.942 2.812 -8.208 1.00 93.56 94 ARG A O 1
ATOM 749 N N . SER A 1 95 ? 0.883 3.691 -8.294 1.00 93.25 95 SER A N 1
ATOM 750 C CA . SER A 1 95 ? 0.827 3.639 -9.752 1.00 93.25 95 SER A CA 1
ATOM 751 C C . SER A 1 95 ? -0.009 4.755 -10.356 1.00 93.25 95 SER A C 1
ATOM 753 O O . SER A 1 95 ? -1.144 5.002 -9.941 1.00 93.25 95 SER A O 1
ATOM 755 N N . THR A 1 96 ? 0.508 5.367 -11.419 1.00 91.81 96 THR A N 1
ATOM 756 C CA . THR A 1 96 ? -0.264 6.235 -12.310 1.00 91.81 96 THR A CA 1
ATOM 757 C C . THR A 1 96 ? -0.669 5.540 -13.604 1.00 91.81 96 THR A C 1
ATOM 759 O O . THR A 1 96 ? -0.134 4.503 -13.999 1.00 91.81 96 THR A O 1
ATOM 762 N N . SER A 1 97 ? -1.690 6.089 -14.259 1.00 87.38 97 SER A N 1
ATOM 763 C CA . SER A 1 97 ? -2.094 5.647 -15.592 1.00 87.38 97 SER A CA 1
ATOM 764 C C . SER A 1 97 ? -0.997 5.947 -16.618 1.00 87.38 97 SER A C 1
ATOM 766 O O . SER A 1 97 ? -0.237 6.904 -16.474 1.00 87.38 97 SER A O 1
ATOM 768 N N . GLN A 1 98 ? -0.972 5.194 -17.719 1.00 81.62 98 GLN A N 1
ATOM 769 C CA . GLN A 1 98 ? -0.011 5.406 -18.813 1.00 81.62 98 GLN A CA 1
ATOM 770 C C . GLN A 1 98 ? -0.146 6.770 -19.514 1.00 81.62 98 GLN A C 1
ATOM 772 O O . GLN A 1 98 ? 0.716 7.133 -20.311 1.00 81.62 98 GLN A O 1
ATOM 777 N N . GLN A 1 99 ? -1.230 7.506 -19.259 1.00 83.56 99 GLN A N 1
ATOM 778 C CA . GLN A 1 99 ? -1.477 8.836 -19.819 1.00 83.56 99 GLN A CA 1
ATOM 779 C C . GLN A 1 99 ? -1.030 9.965 -18.882 1.00 83.56 99 GLN A C 1
ATOM 781 O O . GLN A 1 99 ? -1.067 11.124 -19.284 1.00 83.56 99 GLN A O 1
ATOM 786 N N . ALA A 1 100 ? -0.613 9.651 -17.650 1.00 84.56 100 ALA A N 1
ATOM 787 C CA . ALA A 1 100 ? -0.114 10.657 -16.722 1.00 84.56 100 ALA A CA 1
ATOM 788 C C . ALA A 1 100 ? 1.179 11.296 -17.254 1.00 84.56 100 ALA A C 1
ATOM 790 O O . ALA A 1 100 ? 2.008 10.623 -17.877 1.00 84.56 100 ALA A O 1
ATOM 791 N N . GLU A 1 101 ? 1.337 12.595 -17.004 1.00 83.69 101 GLU A N 1
ATOM 792 C CA . GLU A 1 101 ? 2.549 13.347 -17.339 1.00 83.69 101 GLU A CA 1
ATOM 793 C C . GLU A 1 101 ? 3.729 12.890 -16.470 1.00 83.69 101 GLU A C 1
ATOM 795 O O . GLU A 1 101 ? 4.778 12.508 -17.015 1.00 83.69 101 GLU A O 1
ATOM 800 N N . ASP A 1 102 ? 3.469 12.804 -15.161 1.00 85.19 102 ASP A N 1
ATOM 801 C CA . ASP A 1 102 ? 4.379 12.343 -14.111 1.00 85.19 102 ASP A CA 1
ATOM 802 C C . ASP A 1 102 ? 4.108 10.865 -13.803 1.00 85.19 102 ASP A C 1
ATOM 804 O O . ASP A 1 102 ? 3.331 10.485 -12.917 1.00 85.19 102 ASP A O 1
ATOM 808 N N . GLN A 1 103 ? 4.675 9.987 -14.631 1.00 92.00 103 GLN A N 1
ATOM 809 C CA . GLN A 1 103 ? 4.428 8.552 -14.513 1.00 92.00 103 GLN A CA 1
ATOM 810 C C . GLN A 1 103 ? 5.176 7.965 -13.325 1.00 92.00 103 GLN A C 1
ATOM 812 O O . GLN A 1 103 ? 6.357 8.230 -13.150 1.00 92.00 103 GLN A O 1
ATOM 817 N N . ILE A 1 104 ? 4.527 7.113 -12.542 1.00 93.81 104 ILE A N 1
ATOM 818 C CA . ILE A 1 104 ? 5.162 6.363 -11.466 1.00 93.81 104 ILE A CA 1
ATOM 819 C C . ILE A 1 104 ? 4.545 4.976 -11.406 1.00 93.81 104 ILE A C 1
ATOM 821 O O . ILE A 1 104 ? 3.330 4.826 -11.460 1.00 93.81 104 ILE A O 1
ATOM 825 N N . ASN A 1 105 ? 5.397 3.967 -11.287 1.00 96.38 105 ASN A N 1
ATOM 826 C CA . ASN A 1 105 ? 5.043 2.646 -10.797 1.00 96.38 105 ASN A CA 1
ATOM 827 C C . ASN A 1 105 ? 6.070 2.301 -9.725 1.00 96.38 105 ASN A C 1
ATOM 829 O O . ASN A 1 105 ? 7.273 2.386 -9.984 1.00 96.38 105 ASN A O 1
ATOM 833 N N . SER A 1 106 ? 5.620 1.944 -8.530 1.00 96.56 106 SER A N 1
ATOM 834 C CA . SER A 1 106 ? 6.479 1.447 -7.463 1.00 96.56 106 SER A CA 1
ATOM 835 C C . SER A 1 106 ? 5.844 0.260 -6.766 1.00 96.56 106 SER A C 1
ATOM 837 O O . SER A 1 106 ? 4.623 0.168 -6.648 1.00 96.56 106 SER A O 1
ATOM 839 N N . PHE A 1 107 ? 6.706 -0.636 -6.307 1.00 97.75 107 PHE A N 1
ATOM 840 C CA . PHE A 1 107 ? 6.361 -1.736 -5.429 1.00 97.75 107 PHE A CA 1
ATOM 841 C C . PHE A 1 107 ? 7.406 -1.806 -4.321 1.00 97.75 107 PHE A C 1
ATOM 843 O O . PHE A 1 107 ? 8.613 -1.822 -4.592 1.00 97.75 107 PHE A O 1
ATOM 850 N N . GLU A 1 108 ? 6.943 -1.828 -3.078 1.00 96.81 108 GLU A N 1
ATOM 851 C CA . GLU A 1 108 ? 7.801 -1.860 -1.900 1.00 96.81 108 GLU A CA 1
ATOM 852 C C . GLU A 1 108 ? 7.305 -2.878 -0.886 1.00 96.81 108 GLU A C 1
ATOM 854 O O . GLU A 1 108 ? 6.103 -2.988 -0.674 1.00 96.81 108 GLU A O 1
ATOM 859 N N . VAL A 1 109 ? 8.221 -3.576 -0.214 1.00 97.12 109 VAL A N 1
ATOM 860 C CA . VAL A 1 109 ? 7.907 -4.547 0.840 1.00 97.12 109 VAL A CA 1
ATOM 861 C C . VAL A 1 109 ? 8.870 -4.379 2.007 1.00 97.12 109 VAL A C 1
ATOM 863 O O . VAL A 1 109 ? 10.088 -4.369 1.809 1.00 97.12 109 VAL A O 1
ATOM 866 N N . ASP A 1 110 ? 8.317 -4.302 3.215 1.00 95.62 110 ASP A N 1
ATOM 867 C CA . ASP A 1 110 ? 9.033 -4.616 4.451 1.00 95.62 110 ASP A CA 1
ATOM 868 C C . ASP A 1 110 ? 8.469 -5.920 5.020 1.00 95.62 110 ASP A C 1
ATOM 870 O O . ASP A 1 110 ? 7.261 -6.161 4.989 1.00 95.62 110 ASP A O 1
ATOM 874 N N . ALA A 1 111 ? 9.346 -6.780 5.524 1.00 90.00 111 ALA A N 1
ATOM 875 C CA . ALA A 1 111 ? 8.966 -8.018 6.186 1.00 90.00 111 ALA A CA 1
ATOM 876 C C . ALA A 1 111 ? 9.896 -8.261 7.372 1.00 90.00 111 ALA A C 1
ATOM 878 O O . ALA A 1 111 ? 11.083 -7.929 7.301 1.00 90.00 111 ALA A O 1
ATOM 879 N N . ASP A 1 112 ? 9.362 -8.846 8.445 1.00 84.38 112 ASP A N 1
ATOM 880 C CA . ASP A 1 112 ? 10.134 -9.081 9.663 1.00 84.38 112 ASP A CA 1
ATOM 881 C C . ASP A 1 112 ? 11.405 -9.899 9.375 1.00 84.38 112 ASP A C 1
ATOM 883 O O . ASP A 1 112 ? 11.403 -10.879 8.621 1.00 84.38 112 ASP A O 1
ATOM 887 N N . GLY A 1 113 ? 12.522 -9.434 9.933 1.00 80.69 113 GLY A N 1
ATOM 888 C CA . GLY A 1 113 ? 13.842 -10.033 9.752 1.00 80.69 113 GLY A CA 1
ATOM 889 C C . GLY A 1 113 ? 14.411 -9.991 8.326 1.00 80.69 113 GLY A C 1
ATOM 890 O O . GLY A 1 113 ? 15.452 -10.608 8.087 1.00 80.69 113 GLY A O 1
ATOM 891 N N . LYS A 1 114 ? 13.780 -9.290 7.370 1.00 87.12 114 LYS A N 1
ATOM 892 C CA . LYS A 1 114 ? 14.250 -9.196 5.977 1.00 87.12 114 LYS A CA 1
ATOM 893 C C . LYS A 1 114 ? 14.631 -7.760 5.600 1.00 87.12 114 LYS A C 1
ATOM 895 O O . LYS A 1 114 ? 13.956 -6.819 6.008 1.00 87.12 114 LYS A O 1
ATOM 900 N N . PRO A 1 115 ? 15.686 -7.565 4.784 1.00 89.88 115 PRO A N 1
ATOM 901 C CA . PRO A 1 115 ? 15.963 -6.261 4.194 1.00 89.88 115 PRO A CA 1
ATOM 902 C C . PRO A 1 115 ? 14.773 -5.771 3.366 1.00 89.88 115 PRO A C 1
ATOM 904 O O . PRO A 1 115 ? 14.165 -6.557 2.634 1.00 89.88 115 PRO A O 1
ATOM 907 N N . ARG A 1 116 ? 14.492 -4.466 3.442 1.00 94.56 116 ARG A N 1
ATOM 908 C CA . ARG A 1 116 ? 13.492 -3.801 2.601 1.00 94.56 116 ARG A CA 1
ATOM 909 C C . ARG A 1 116 ? 13.752 -4.094 1.126 1.00 94.56 116 ARG A C 1
ATOM 911 O O . ARG A 1 116 ? 14.893 -4.028 0.662 1.00 94.56 116 ARG A O 1
ATOM 918 N N . ARG A 1 117 ? 12.680 -4.370 0.383 1.00 97.00 117 ARG A N 1
ATOM 919 C CA . ARG A 1 117 ? 12.690 -4.440 -1.082 1.00 97.00 117 ARG A CA 1
ATOM 920 C C . ARG A 1 117 ? 11.928 -3.246 -1.641 1.00 97.00 117 ARG A C 1
ATOM 922 O O . ARG A 1 117 ? 10.782 -3.027 -1.270 1.00 97.00 117 ARG A O 1
ATOM 929 N N . MET A 1 118 ? 12.548 -2.500 -2.552 1.00 97.06 118 MET A N 1
ATOM 930 C CA . MET A 1 118 ? 11.911 -1.424 -3.315 1.00 97.06 118 MET A CA 1
ATOM 931 C C . MET A 1 118 ? 12.275 -1.565 -4.792 1.00 97.06 118 MET A C 1
ATOM 933 O O . MET A 1 118 ? 13.438 -1.792 -5.126 1.00 97.06 118 MET A O 1
ATOM 937 N N . VAL A 1 119 ? 11.304 -1.372 -5.680 1.00 98.38 119 VAL A N 1
ATOM 938 C CA . VAL A 1 119 ? 11.530 -1.158 -7.113 1.00 98.38 119 VAL A CA 1
ATOM 939 C C . VAL A 1 119 ? 10.597 -0.058 -7.614 1.00 98.38 119 VAL A C 1
ATOM 941 O O . VAL A 1 119 ? 9.410 -0.046 -7.293 1.00 98.38 119 VAL A O 1
ATOM 944 N N . ARG A 1 120 ? 11.130 0.897 -8.382 1.00 97.75 120 ARG A N 1
ATOM 945 C CA . ARG A 1 120 ? 10.382 2.051 -8.890 1.00 97.75 120 ARG A CA 1
ATOM 946 C C . ARG A 1 120 ? 10.853 2.459 -10.279 1.00 97.75 120 ARG A C 1
ATOM 948 O O . ARG A 1 120 ? 12.049 2.634 -10.502 1.00 97.75 120 ARG A O 1
ATOM 955 N N . ALA A 1 121 ? 9.904 2.695 -11.177 1.00 97.50 121 ALA A N 1
ATOM 956 C CA . ALA A 1 121 ? 10.109 3.463 -12.400 1.00 97.50 121 ALA A CA 1
ATOM 957 C C . ALA A 1 121 ? 9.287 4.749 -12.301 1.00 97.50 121 ALA A C 1
ATOM 959 O O . ALA A 1 121 ? 8.081 4.688 -12.068 1.00 97.50 121 ALA A O 1
ATOM 960 N N . MET A 1 122 ? 9.934 5.901 -12.456 1.00 95.00 122 MET A N 1
ATOM 961 C CA . MET A 1 122 ? 9.280 7.204 -12.369 1.00 95.00 122 MET A CA 1
ATOM 962 C C . MET A 1 122 ? 9.751 8.119 -13.498 1.00 95.00 122 MET A C 1
ATOM 964 O O . MET A 1 122 ? 10.907 8.054 -13.915 1.00 95.00 122 MET A O 1
ATOM 968 N N . LYS A 1 123 ? 8.849 8.961 -13.989 1.00 93.31 123 LYS A N 1
ATOM 969 C CA . LYS A 1 123 ? 9.118 10.068 -14.890 1.00 93.31 123 LYS A CA 1
ATOM 970 C C . LYS A 1 123 ? 8.785 11.355 -14.145 1.00 93.31 123 LYS A C 1
ATOM 972 O O . LYS A 1 123 ? 7.618 11.610 -13.881 1.00 93.31 123 LYS A O 1
ATOM 977 N N . ASP A 1 124 ? 9.829 12.097 -13.812 1.00 84.94 124 ASP A N 1
ATOM 978 C CA . ASP A 1 124 ? 9.758 13.498 -13.388 1.00 84.94 124 ASP A CA 1
ATOM 979 C C . ASP A 1 124 ? 10.293 14.339 -14.569 1.00 84.94 124 ASP A C 1
ATOM 981 O O . ASP A 1 124 ? 9.841 14.149 -15.704 1.00 84.94 124 ASP A O 1
ATOM 985 N N . GLU A 1 125 ? 11.370 15.115 -14.396 1.00 88.62 125 GLU A N 1
ATOM 986 C CA . GLU A 1 125 ? 12.104 15.744 -15.512 1.00 88.62 125 GLU A CA 1
ATOM 987 C C . GLU A 1 125 ? 12.638 14.724 -16.540 1.00 88.62 125 GLU A C 1
ATOM 989 O O . GLU A 1 125 ? 12.708 14.981 -17.745 1.00 88.62 125 GLU A O 1
ATOM 994 N N . ARG A 1 126 ? 13.030 13.536 -16.064 1.00 92.75 126 ARG A N 1
ATOM 995 C CA . ARG A 1 126 ? 13.516 12.415 -16.876 1.00 92.75 126 ARG A CA 1
ATOM 996 C C . ARG A 1 126 ? 13.048 11.088 -16.293 1.00 92.75 126 ARG A C 1
ATOM 998 O O . ARG A 1 126 ? 12.599 11.007 -15.155 1.00 92.75 126 ARG A O 1
ATOM 1005 N N . TRP A 1 127 ? 13.189 10.030 -17.083 1.00 96.38 127 TRP A N 1
ATOM 1006 C CA . TRP A 1 127 ? 12.927 8.677 -16.612 1.00 96.38 127 TRP A CA 1
ATOM 1007 C C . TRP A 1 127 ? 14.031 8.172 -15.687 1.00 96.38 127 TRP A C 1
ATOM 1009 O O . TRP A 1 127 ? 15.205 8.167 -16.060 1.00 96.38 127 TRP A O 1
ATOM 1019 N N . GLU A 1 128 ? 13.628 7.642 -14.540 1.00 96.56 128 GLU A N 1
ATOM 1020 C CA . GLU A 1 128 ? 14.513 7.049 -13.547 1.00 96.56 128 GLU A CA 1
ATOM 1021 C C . GLU A 1 128 ? 14.012 5.664 -13.134 1.00 96.56 128 GLU A C 1
ATOM 1023 O O . GLU A 1 128 ? 12.811 5.427 -12.986 1.00 96.56 128 GLU A O 1
ATOM 1028 N N . PHE A 1 129 ? 14.955 4.734 -12.973 1.00 97.88 129 PHE A N 1
ATOM 1029 C CA . PHE A 1 129 ? 14.705 3.391 -12.460 1.00 97.88 129 PHE A CA 1
ATOM 1030 C C . PHE A 1 129 ? 15.547 3.181 -11.208 1.00 97.88 129 PHE A C 1
ATOM 1032 O O . PHE A 1 129 ? 16.775 3.246 -11.274 1.00 97.88 129 PHE A O 1
ATOM 1039 N N . LEU A 1 130 ? 14.885 2.931 -10.085 1.00 96.94 130 LEU A N 1
ATOM 1040 C CA . LEU A 1 130 ? 15.501 2.750 -8.777 1.00 96.94 130 LEU A CA 1
ATOM 1041 C C . LEU A 1 130 ? 15.107 1.390 -8.218 1.00 96.94 130 LEU A C 1
ATOM 1043 O O . LEU A 1 130 ? 13.956 0.972 -8.333 1.00 96.94 130 LEU A O 1
ATOM 1047 N N . GLN A 1 131 ? 16.063 0.713 -7.591 1.00 97.38 131 GLN A N 1
ATOM 1048 C CA . GLN A 1 131 ? 15.803 -0.514 -6.856 1.00 97.38 131 GLN A CA 1
ATOM 1049 C C . GLN A 1 131 ? 16.715 -0.626 -5.635 1.00 97.38 131 GLN A C 1
ATOM 1051 O O . GLN A 1 131 ? 17.867 -0.200 -5.675 1.00 97.38 131 GLN A O 1
ATOM 1056 N N . GLU A 1 132 ? 16.192 -1.230 -4.577 1.00 96.94 132 GLU A N 1
ATOM 1057 C CA . GLU A 1 132 ? 16.873 -1.491 -3.310 1.00 96.94 132 GLU A CA 1
ATOM 1058 C C . GLU A 1 132 ? 16.527 -2.910 -2.842 1.00 96.94 132 GLU A C 1
ATOM 1060 O O . GLU A 1 132 ? 15.439 -3.416 -3.129 1.00 96.94 132 GLU A O 1
ATOM 1065 N N . GLY A 1 133 ? 17.447 -3.568 -2.141 1.00 96.25 133 GLY A N 1
ATOM 1066 C CA . GLY A 1 133 ? 17.239 -4.922 -1.630 1.00 96.25 133 GLY A CA 1
ATOM 1067 C C . GLY A 1 133 ? 17.275 -6.012 -2.704 1.00 96.25 133 GLY A C 1
ATOM 1068 O O . GLY A 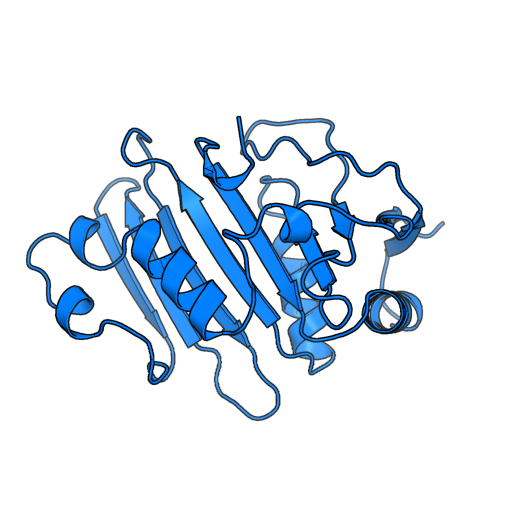1 133 ? 17.459 -5.755 -3.896 1.00 96.25 133 GLY A O 1
ATOM 1069 N N . SER A 1 134 ? 17.122 -7.259 -2.260 1.00 95.69 134 SER A N 1
ATOM 1070 C CA . SER A 1 134 ? 17.125 -8.426 -3.150 1.00 95.69 134 SER A CA 1
ATOM 1071 C C . SER A 1 134 ? 15.751 -8.618 -3.801 1.00 95.69 134 SER A C 1
ATOM 1073 O O . SER A 1 134 ? 14.752 -8.534 -3.084 1.00 95.69 134 SER A O 1
ATOM 1075 N N . PRO A 1 135 ? 15.677 -8.900 -5.116 1.00 96.50 135 PRO A N 1
ATOM 1076 C CA . PRO A 1 135 ? 14.416 -9.208 -5.782 1.00 96.50 135 PRO A CA 1
ATOM 1077 C C . PRO A 1 135 ? 13.670 -10.383 -5.139 1.00 96.50 135 PRO A C 1
ATOM 1079 O O . PRO A 1 135 ? 14.281 -11.374 -4.731 1.00 96.50 135 PRO A O 1
ATOM 1082 N N . LEU A 1 136 ? 12.345 -10.283 -5.080 1.00 96.12 136 LEU A N 1
ATOM 1083 C CA . LEU A 1 136 ? 11.456 -11.376 -4.699 1.00 96.12 136 LEU A CA 1
ATOM 1084 C C . LEU A 1 136 ? 11.312 -12.368 -5.862 1.00 96.12 136 LEU A C 1
ATOM 1086 O O . LEU A 1 136 ? 11.426 -12.003 -7.030 1.00 96.12 136 LEU A O 1
ATOM 1090 N N . ALA A 1 137 ? 11.026 -13.633 -5.546 1.00 96.31 137 ALA A N 1
ATOM 1091 C CA . ALA A 1 137 ? 11.021 -14.724 -6.528 1.00 96.31 137 ALA A CA 1
ATOM 1092 C C . ALA A 1 137 ? 9.994 -14.561 -7.667 1.00 96.31 137 ALA A C 1
ATOM 1094 O O . ALA A 1 137 ? 10.148 -15.178 -8.716 1.00 96.31 137 ALA A O 1
ATOM 1095 N N . PHE A 1 138 ? 8.951 -13.756 -7.457 1.00 97.25 138 PHE A N 1
ATOM 1096 C CA . PHE A 1 138 ? 7.902 -13.483 -8.441 1.00 97.25 138 PHE A CA 1
ATOM 1097 C C . PHE A 1 138 ? 8.167 -12.232 -9.294 1.00 97.25 138 PHE A C 1
ATOM 1099 O O . PHE A 1 138 ? 7.361 -11.905 -10.163 1.00 97.25 138 PHE A O 1
ATOM 1106 N N . GLU A 1 139 ? 9.255 -11.497 -9.040 1.00 98.06 139 GLU A N 1
ATOM 1107 C CA . GLU A 1 139 ? 9.574 -10.303 -9.821 1.00 98.06 139 GLU A CA 1
ATOM 1108 C C . GLU A 1 139 ? 10.031 -10.666 -11.243 1.00 98.06 139 GLU A C 1
ATOM 1110 O O . GLU A 1 139 ? 10.867 -11.547 -11.444 1.00 98.06 139 GLU A O 1
ATOM 1115 N N . GLN A 1 140 ? 9.528 -9.933 -12.238 1.00 97.81 140 GLN A N 1
ATOM 1116 C CA . GLN A 1 140 ? 9.860 -10.084 -13.661 1.00 97.81 140 GLN A CA 1
ATOM 1117 C C . GLN A 1 140 ? 11.198 -9.387 -13.973 1.00 97.81 140 GLN A C 1
ATOM 1119 O O . GLN A 1 140 ? 11.253 -8.340 -14.625 1.00 97.81 140 GLN A O 1
ATOM 1124 N N . MET A 1 141 ? 12.300 -9.923 -13.443 1.00 96.69 141 MET A N 1
ATOM 1125 C CA . MET A 1 141 ? 13.627 -9.291 -13.492 1.00 96.69 141 MET A CA 1
ATOM 1126 C C . MET A 1 141 ? 14.145 -9.026 -14.913 1.00 96.69 141 MET A C 1
ATOM 1128 O O . MET A 1 141 ? 14.898 -8.076 -15.130 1.00 96.69 141 MET A O 1
ATOM 1132 N N . GLU A 1 142 ? 13.736 -9.821 -15.899 1.00 96.44 142 GLU A N 1
ATOM 1133 C CA . GLU A 1 142 ? 14.068 -9.610 -17.307 1.00 96.44 142 GLU A CA 1
ATOM 1134 C C . GLU A 1 142 ? 13.556 -8.259 -17.824 1.00 96.44 142 GLU A C 1
ATOM 1136 O O . GLU A 1 142 ? 14.218 -7.610 -18.640 1.00 96.44 142 GLU A O 1
ATOM 1141 N N . ARG A 1 143 ? 12.425 -7.773 -17.293 1.00 97.62 143 ARG A N 1
ATOM 1142 C CA . ARG A 1 143 ? 11.882 -6.454 -17.634 1.00 97.62 143 ARG A CA 1
ATOM 1143 C C . ARG A 1 143 ? 12.772 -5.331 -17.124 1.00 97.62 143 ARG A C 1
ATOM 1145 O O . ARG A 1 143 ? 12.894 -4.320 -17.816 1.00 97.62 143 ARG A O 1
ATOM 1152 N N . TYR A 1 144 ? 13.464 -5.507 -15.997 1.00 97.19 144 TYR A N 1
ATOM 1153 C CA . TYR A 1 144 ? 14.324 -4.472 -15.397 1.00 97.19 144 TYR A CA 1
ATOM 1154 C C . TYR A 1 144 ? 15.522 -4.104 -16.282 1.00 97.19 144 TYR A C 1
ATOM 1156 O O . TYR A 1 144 ? 16.066 -3.005 -16.163 1.00 97.19 144 TYR A O 1
ATOM 1164 N N . ALA A 1 145 ? 15.892 -4.979 -17.220 1.00 95.56 145 ALA A N 1
ATOM 1165 C CA . ALA A 1 145 ? 16.940 -4.740 -18.208 1.00 95.56 145 ALA A CA 1
ATOM 1166 C C . ALA A 1 145 ? 16.443 -4.055 -19.500 1.00 95.56 145 ALA A C 1
ATOM 1168 O O . ALA A 1 145 ? 17.239 -3.809 -20.408 1.00 95.56 145 ALA A O 1
ATOM 1169 N N . SER A 1 146 ? 15.150 -3.722 -19.608 1.00 97.81 146 SER A N 1
ATOM 1170 C CA . SER A 1 146 ? 14.580 -3.112 -20.817 1.00 97.81 146 SER A CA 1
ATOM 1171 C C . SER A 1 146 ? 15.289 -1.809 -21.202 1.00 97.81 146 SER A C 1
ATOM 1173 O O . SER A 1 146 ? 15.676 -0.999 -20.352 1.00 97.81 146 SER A O 1
ATOM 1175 N N . ARG A 1 147 ? 15.429 -1.569 -22.514 1.00 96.81 147 ARG A N 1
ATOM 1176 C CA . ARG A 1 147 ? 16.083 -0.359 -23.044 1.00 96.81 147 ARG A CA 1
ATOM 1177 C C . ARG A 1 147 ? 15.369 0.918 -22.602 1.00 96.81 147 ARG A C 1
ATOM 1179 O O . ARG A 1 147 ? 16.026 1.888 -22.240 1.00 96.81 147 ARG A O 1
ATOM 1186 N N . LEU A 1 148 ? 14.038 0.921 -22.653 1.00 96.31 148 LEU A N 1
ATOM 1187 C CA . LEU A 1 148 ? 13.222 2.045 -22.209 1.00 96.31 148 LEU A CA 1
ATOM 1188 C C . LEU A 1 148 ? 12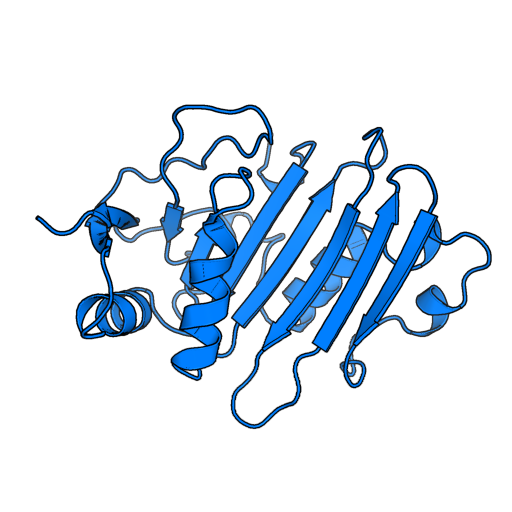.864 1.852 -20.736 1.00 96.31 148 LEU A C 1
ATOM 1190 O O . LEU A 1 148 ? 12.297 0.831 -20.364 1.00 96.31 148 LEU A O 1
ATOM 1194 N N . VAL A 1 149 ? 13.168 2.849 -19.904 1.00 96.62 149 VAL A N 1
ATOM 1195 C CA . VAL A 1 149 ? 12.894 2.797 -18.458 1.00 96.62 149 VAL A CA 1
ATOM 1196 C C . VAL A 1 149 ? 11.404 2.629 -18.156 1.00 96.62 149 VAL A C 1
ATOM 1198 O O . VAL A 1 149 ? 11.055 1.868 -17.262 1.00 96.62 149 VAL A O 1
ATOM 1201 N N . ARG A 1 150 ? 10.526 3.257 -18.946 1.00 94.38 150 ARG A N 1
ATOM 1202 C CA . ARG A 1 150 ? 9.066 3.125 -18.814 1.00 94.38 150 ARG A CA 1
ATOM 1203 C C . ARG A 1 150 ? 8.553 1.685 -18.947 1.00 94.38 150 ARG A C 1
ATOM 1205 O O . ARG A 1 150 ? 7.491 1.368 -18.431 1.00 94.38 150 ARG A O 1
ATOM 1212 N N . ASP A 1 151 ? 9.319 0.827 -19.624 1.00 96.12 151 ASP A N 1
ATOM 1213 C CA . ASP A 1 151 ? 8.976 -0.581 -19.837 1.00 96.12 151 ASP A CA 1
ATOM 1214 C C . ASP A 1 151 ? 9.585 -1.485 -18.746 1.00 96.12 151 ASP A C 1
ATOM 1216 O O . ASP A 1 151 ? 9.322 -2.686 -18.721 1.00 96.12 151 ASP A O 1
ATOM 1220 N N . ARG A 1 152 ? 10.418 -0.930 -17.847 1.00 97.94 152 ARG A N 1
ATOM 1221 C CA . ARG A 1 152 ? 11.080 -1.691 -16.776 1.00 97.94 152 ARG A CA 1
ATOM 1222 C C . ARG A 1 152 ? 10.155 -2.013 -15.617 1.00 97.94 152 ARG A C 1
ATOM 1224 O O . ARG A 1 152 ? 10.373 -3.014 -14.953 1.00 97.94 152 ARG A O 1
ATOM 1231 N N . LEU A 1 153 ? 9.150 -1.185 -15.356 1.00 98.00 153 LEU A N 1
ATOM 1232 C CA . LEU A 1 153 ? 8.141 -1.459 -14.341 1.00 98.00 153 LEU A CA 1
ATOM 1233 C C . LEU A 1 153 ? 6.828 -0.796 -14.748 1.00 98.00 153 LEU A C 1
ATOM 1235 O O . LEU A 1 153 ? 6.739 0.429 -14.846 1.00 98.00 153 LEU A O 1
ATOM 1239 N N . THR A 1 154 ? 5.819 -1.622 -14.997 1.00 96.31 154 THR A N 1
ATOM 1240 C CA . THR A 1 154 ? 4.497 -1.186 -15.456 1.00 96.31 154 THR A CA 1
ATOM 1241 C C . THR A 1 154 ? 3.457 -1.336 -14.350 1.00 96.31 154 THR A C 1
ATOM 1243 O O . THR A 1 154 ? 3.688 -2.027 -13.356 1.00 96.31 154 THR A O 1
ATOM 1246 N N . ARG A 1 155 ? 2.293 -0.706 -14.538 1.00 95.38 155 ARG A N 1
ATOM 1247 C CA . ARG A 1 155 ? 1.139 -0.842 -13.640 1.00 95.38 155 ARG A CA 1
ATOM 1248 C C . ARG A 1 155 ? 0.713 -2.298 -13.468 1.00 95.38 155 ARG A C 1
ATOM 1250 O O . ARG A 1 155 ? 0.496 -2.736 -12.346 1.00 95.38 155 ARG A O 1
ATOM 1257 N N . ASP A 1 156 ? 0.645 -3.052 -14.562 1.00 96.38 156 ASP A N 1
ATOM 1258 C CA . ASP A 1 156 ? 0.257 -4.461 -14.501 1.00 96.38 156 ASP A CA 1
ATOM 1259 C C . ASP A 1 156 ? 1.266 -5.280 -13.697 1.00 96.38 156 ASP A C 1
ATOM 1261 O O . ASP A 1 156 ? 0.859 -6.057 -12.844 1.00 96.38 156 ASP A O 1
ATOM 1265 N N . MET A 1 157 ? 2.568 -5.024 -13.868 1.00 97.81 157 MET A N 1
ATOM 1266 C CA . MET A 1 157 ? 3.607 -5.707 -13.090 1.00 97.81 157 MET A CA 1
ATOM 1267 C C . MET A 1 157 ? 3.481 -5.442 -11.587 1.00 97.81 157 MET A C 1
ATOM 1269 O O . MET A 1 157 ? 3.566 -6.381 -10.807 1.00 97.81 157 MET A O 1
ATOM 1273 N N . VAL A 1 158 ? 3.271 -4.191 -11.154 1.00 97.69 158 VAL A N 1
ATOM 1274 C CA . VAL A 1 158 ? 3.141 -3.903 -9.709 1.00 97.69 158 VAL A CA 1
ATOM 1275 C C . VAL A 1 158 ? 1.863 -4.498 -9.113 1.00 97.69 158 VAL A C 1
ATOM 1277 O O . VAL A 1 158 ? 1.864 -4.883 -7.946 1.00 97.69 158 VAL A O 1
ATOM 1280 N N . LEU A 1 159 ? 0.796 -4.641 -9.907 1.00 97.38 159 LEU A N 1
ATOM 1281 C CA . LEU A 1 159 ? -0.411 -5.365 -9.502 1.00 97.38 159 LEU A CA 1
ATOM 1282 C C . LEU A 1 159 ? -0.166 -6.879 -9.426 1.00 97.38 159 LEU A C 1
ATOM 1284 O O . LEU A 1 159 ? -0.564 -7.498 -8.444 1.00 97.38 159 LEU A O 1
ATOM 1288 N N . ASP A 1 160 ? 0.551 -7.460 -10.392 1.00 98.38 160 ASP A N 1
ATOM 1289 C CA . ASP A 1 160 ? 0.957 -8.872 -10.361 1.00 98.38 160 ASP A CA 1
ATOM 1290 C C . ASP A 1 160 ? 1.833 -9.168 -9.138 1.00 98.38 160 ASP A C 1
ATOM 1292 O O . ASP A 1 160 ? 1.680 -10.202 -8.493 1.00 98.38 160 ASP A O 1
ATOM 1296 N N . TYR A 1 161 ? 2.730 -8.247 -8.780 1.00 98.44 161 TYR A N 1
ATOM 1297 C CA . TYR A 1 161 ? 3.584 -8.371 -7.599 1.00 98.44 161 TYR A CA 1
ATOM 1298 C C . TYR A 1 161 ? 2.774 -8.326 -6.307 1.00 98.44 161 TYR A C 1
ATOM 1300 O O . TYR A 1 161 ? 3.048 -9.091 -5.384 1.00 98.44 161 TYR A O 1
ATOM 1308 N N . LEU A 1 162 ? 1.758 -7.465 -6.243 1.00 97.62 162 LEU A N 1
ATOM 1309 C CA . LEU A 1 162 ? 0.871 -7.365 -5.091 1.00 97.62 162 LEU A CA 1
ATOM 1310 C C . LEU A 1 162 ? -0.010 -8.623 -4.942 1.00 97.62 162 LEU A C 1
ATOM 1312 O O . LEU A 1 162 ? -0.174 -9.122 -3.828 1.00 97.62 162 LEU A O 1
ATOM 1316 N N . GLU A 1 163 ? -0.483 -9.205 -6.049 1.00 98.31 163 GLU A N 1
ATOM 1317 C CA . GLU A 1 163 ? -1.201 -10.491 -6.053 1.00 98.31 163 GLU A CA 1
ATOM 1318 C C . GLU A 1 163 ? -0.302 -11.680 -5.710 1.00 98.31 163 GLU A C 1
ATOM 1320 O O . GLU A 1 163 ? -0.702 -12.540 -4.927 1.00 98.31 163 GLU A O 1
ATOM 1325 N N . ALA A 1 164 ? 0.934 -11.713 -6.212 1.00 98.38 164 ALA A N 1
ATOM 1326 C CA . ALA A 1 164 ? 1.922 -12.731 -5.853 1.00 98.38 164 ALA A CA 1
ATOM 1327 C C . ALA A 1 164 ? 2.369 -12.613 -4.386 1.00 98.38 164 ALA A C 1
ATOM 1329 O O . ALA A 1 164 ? 2.666 -13.616 -3.735 1.00 98.38 164 ALA A O 1
ATOM 1330 N N . TRP A 1 165 ? 2.349 -11.397 -3.833 1.00 97.69 165 TRP A N 1
ATOM 1331 C CA . TRP A 1 165 ? 2.463 -11.166 -2.397 1.00 97.69 165 TRP A CA 1
ATOM 1332 C C . TRP A 1 165 ? 1.188 -11.592 -1.640 1.00 97.69 165 TRP A C 1
ATOM 1334 O O . TRP A 1 165 ? 1.188 -11.635 -0.421 1.00 97.69 165 TRP A O 1
ATOM 1344 N N . GLY A 1 166 ? 0.108 -12.006 -2.296 1.00 97.62 166 GLY A N 1
ATOM 1345 C CA . GLY A 1 166 ? -1.083 -12.564 -1.645 1.00 97.62 166 GLY A CA 1
ATOM 1346 C C . GLY A 1 166 ? -2.180 -11.545 -1.344 1.00 97.62 166 GLY A C 1
ATOM 1347 O O . GLY A 1 166 ? -3.045 -11.813 -0.513 1.00 97.62 166 GLY A O 1
ATOM 1348 N N . THR A 1 167 ? -2.164 -10.395 -2.013 1.00 97.88 167 THR A N 1
ATOM 1349 C CA . THR A 1 167 ? -3.239 -9.402 -1.951 1.00 97.88 167 THR A CA 1
ATOM 1350 C C . THR A 1 167 ? -4.082 -9.497 -3.228 1.00 97.88 167 THR A C 1
ATOM 1352 O O . THR A 1 167 ? -3.609 -9.065 -4.278 1.00 97.88 167 THR A O 1
ATOM 1355 N N . PRO A 1 168 ? -5.328 -10.006 -3.181 1.00 97.38 168 PRO A N 1
ATOM 1356 C CA . PRO A 1 168 ? -6.149 -10.253 -4.371 1.00 97.38 168 PRO A CA 1
ATOM 1357 C C . PRO A 1 168 ? -6.778 -8.960 -4.924 1.00 97.38 168 PRO A C 1
ATOM 1359 O O . PRO A 1 168 ? -7.994 -8.814 -4.965 1.00 97.38 168 PRO A O 1
ATOM 1362 N N . VAL A 1 169 ? -5.966 -7.979 -5.323 1.00 96.62 169 VAL A N 1
ATOM 1363 C CA . VAL A 1 169 ? -6.439 -6.629 -5.685 1.00 96.62 169 VAL A CA 1
ATOM 1364 C C . VAL A 1 169 ? -7.343 -6.584 -6.913 1.00 96.62 169 VAL A C 1
ATOM 1366 O O . VAL A 1 169 ? -8.099 -5.622 -7.054 1.00 96.62 169 VAL A O 1
ATOM 1369 N N . ARG A 1 170 ? -7.292 -7.583 -7.802 1.00 96.31 170 ARG A N 1
ATOM 1370 C CA . ARG A 1 170 ? -8.212 -7.667 -8.948 1.00 96.31 170 ARG A CA 1
ATOM 1371 C C . ARG A 1 170 ? -9.540 -8.348 -8.607 1.00 96.31 170 ARG A C 1
ATOM 1373 O O . ARG A 1 170 ? -10.446 -8.323 -9.436 1.00 96.31 170 ARG A O 1
ATOM 1380 N N . ASP A 1 171 ? -9.689 -8.909 -7.407 1.00 97.25 171 ASP A N 1
ATOM 1381 C CA . ASP A 1 171 ? -10.980 -9.374 -6.897 1.00 97.25 171 ASP A CA 1
ATOM 1382 C C . ASP A 1 171 ? -11.826 -8.171 -6.447 1.00 97.25 171 ASP A C 1
ATOM 1384 O O . ASP A 1 171 ? -11.392 -7.343 -5.642 1.00 97.25 171 ASP A O 1
ATOM 1388 N N . GLU A 1 172 ? -13.063 -8.060 -6.935 1.00 95.94 172 GLU A N 1
ATOM 1389 C CA . GLU A 1 172 ? -13.981 -6.996 -6.516 1.00 95.94 172 GLU A CA 1
ATOM 1390 C C . GLU A 1 172 ? -14.257 -7.007 -5.006 1.00 95.94 172 GLU A C 1
ATOM 1392 O O . GLU A 1 172 ? -14.457 -5.943 -4.414 1.00 95.94 172 GLU A O 1
ATOM 1397 N N . ALA A 1 173 ? -14.252 -8.183 -4.371 1.00 97.12 173 ALA A N 1
ATOM 1398 C CA . ALA A 1 173 ? -14.450 -8.329 -2.932 1.00 97.12 173 ALA A CA 1
ATOM 1399 C C . ALA A 1 173 ? -13.259 -7.791 -2.118 1.00 97.12 173 ALA A C 1
ATOM 1401 O O . ALA A 1 173 ? -13.406 -7.501 -0.931 1.00 97.12 173 ALA A O 1
ATOM 1402 N N . PHE A 1 174 ? -12.088 -7.566 -2.727 1.00 98.00 174 PHE A N 1
ATOM 1403 C CA . PHE A 1 174 ? -10.991 -6.872 -2.046 1.00 98.00 174 PHE A CA 1
ATOM 1404 C C . PHE A 1 174 ? -11.347 -5.409 -1.717 1.00 98.00 174 PHE A C 1
ATOM 1406 O O . PHE A 1 174 ? -10.959 -4.858 -0.684 1.00 98.00 174 PHE A O 1
ATOM 1413 N N . TRP A 1 175 ? -12.145 -4.784 -2.583 1.00 96.88 175 TRP A N 1
ATOM 1414 C CA . TRP A 1 175 ? -12.568 -3.386 -2.480 1.00 96.88 175 TRP A CA 1
ATOM 1415 C C . TRP A 1 175 ? -13.894 -3.212 -1.732 1.00 96.88 175 TRP A C 1
ATOM 1417 O O . TRP A 1 175 ? -14.532 -2.162 -1.826 1.00 96.88 175 TRP A O 1
ATOM 1427 N N . ARG A 1 176 ? -14.321 -4.238 -0.993 1.00 97.19 176 ARG A N 1
ATOM 1428 C CA . ARG A 1 176 ? -15.500 -4.234 -0.124 1.00 97.19 176 ARG A CA 1
ATOM 1429 C C . ARG A 1 176 ? -15.085 -4.614 1.292 1.00 97.19 176 ARG A C 1
ATOM 1431 O O . ARG A 1 176 ? -14.041 -5.230 1.502 1.00 97.19 176 ARG A O 1
ATOM 1438 N N . THR A 1 177 ? -15.906 -4.232 2.261 1.00 97.38 177 THR A N 1
ATOM 1439 C CA . THR A 1 177 ? -15.737 -4.623 3.660 1.00 97.38 177 THR A CA 1
ATOM 1440 C C . THR A 1 177 ? -17.097 -4.924 4.276 1.00 97.38 177 THR A C 1
ATOM 1442 O O . THR A 1 177 ? -18.009 -4.097 4.223 1.00 97.38 177 THR A O 1
ATOM 1445 N N . GLY A 1 178 ? -17.209 -6.089 4.915 1.00 94.56 178 GLY A N 1
ATOM 1446 C CA . GLY A 1 178 ? -18.323 -6.424 5.808 1.00 94.56 178 GLY A CA 1
ATOM 1447 C C . GLY A 1 178 ? -18.128 -5.895 7.235 1.00 94.56 178 GLY A C 1
ATOM 1448 O O . GLY A 1 178 ? -19.006 -6.050 8.080 1.00 94.56 178 GLY A O 1
ATOM 1449 N N . MET A 1 179 ? -16.973 -5.285 7.512 1.00 93.50 179 MET A N 1
ATOM 1450 C CA . MET A 1 179 ? -16.566 -4.766 8.817 1.00 93.50 179 MET A CA 1
ATOM 1451 C C . MET A 1 179 ? -16.519 -3.230 8.806 1.00 93.50 179 MET A C 1
ATOM 1453 O O . MET A 1 179 ? -16.281 -2.638 7.746 1.00 93.50 179 MET A O 1
ATOM 1457 N N . PRO A 1 180 ? -16.689 -2.558 9.963 1.00 95.25 180 PRO A N 1
ATOM 1458 C CA . PRO A 1 180 ? -16.469 -1.119 10.061 1.00 95.25 180 PRO A CA 1
ATOM 1459 C C . PRO A 1 180 ? -15.072 -0.729 9.564 1.00 95.25 180 PRO A C 1
ATOM 1461 O O . PRO A 1 180 ? -14.071 -1.297 10.000 1.00 95.25 180 PRO A O 1
ATOM 1464 N N . ALA A 1 181 ? -15.016 0.252 8.664 1.00 97.31 181 ALA A N 1
ATOM 1465 C CA . ALA A 1 181 ? -13.764 0.857 8.237 1.00 97.31 181 ALA A CA 1
ATOM 1466 C C . ALA A 1 181 ? -13.232 1.817 9.309 1.00 97.31 181 ALA A C 1
ATOM 1468 O O . ALA A 1 181 ? -13.964 2.251 10.208 1.00 97.31 181 ALA A O 1
ATOM 1469 N N . ALA A 1 182 ? -11.958 2.176 9.199 1.00 96.88 182 ALA A N 1
ATOM 1470 C CA . ALA A 1 182 ? -11.300 3.060 10.145 1.00 96.88 182 ALA A CA 1
ATOM 1471 C C . ALA A 1 182 ? -10.458 4.147 9.465 1.00 96.88 182 ALA A C 1
ATOM 1473 O O . ALA A 1 182 ? -10.157 4.086 8.278 1.00 96.88 182 ALA A O 1
ATOM 1474 N N . THR A 1 183 ? -10.099 5.162 10.241 1.00 95.00 183 THR A N 1
ATOM 1475 C CA . THR A 1 183 ? -9.181 6.247 9.886 1.00 95.00 183 THR A CA 1
ATOM 1476 C C . THR A 1 183 ? -8.309 6.584 11.089 1.00 95.00 183 THR A C 1
ATOM 1478 O O . THR A 1 183 ? -8.620 6.207 12.220 1.00 95.00 183 THR A O 1
ATOM 1481 N N . PHE A 1 184 ? -7.256 7.361 10.864 1.00 91.94 184 PHE A N 1
ATOM 1482 C CA . PHE A 1 184 ? -6.534 8.043 11.927 1.00 91.94 184 PHE A CA 1
ATOM 1483 C C . PHE A 1 184 ? -7.180 9.392 12.259 1.00 91.94 184 PHE A C 1
ATOM 1485 O O . PHE A 1 184 ? -7.565 10.147 11.365 1.00 91.94 184 PHE A O 1
ATOM 1492 N N . VAL A 1 185 ? -7.275 9.703 13.551 1.00 91.00 185 VAL A N 1
ATOM 1493 C CA . VAL A 1 185 ? -7.667 11.019 14.082 1.00 91.00 185 VAL A CA 1
ATOM 1494 C C . VAL A 1 185 ? -6.642 11.480 15.111 1.00 91.00 185 VAL A C 1
ATOM 1496 O O . VAL A 1 185 ? -6.004 10.650 15.758 1.00 91.00 185 VAL A O 1
ATOM 1499 N N . ALA A 1 186 ? -6.475 12.791 15.286 1.00 89.19 186 ALA A N 1
ATOM 1500 C CA . ALA A 1 186 ? -5.579 13.328 16.307 1.00 89.19 186 ALA A CA 1
ATOM 1501 C C . ALA A 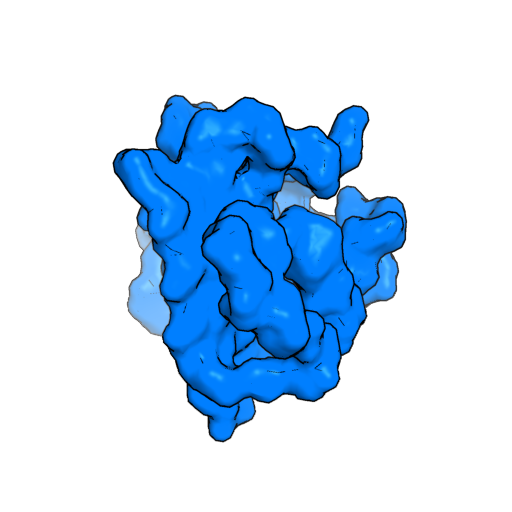1 186 ? -6.002 12.878 17.718 1.00 89.19 186 ALA A C 1
ATOM 1503 O O . ALA A 1 186 ? -7.196 12.780 18.025 1.00 89.19 186 ALA A O 1
ATOM 1504 N N . ARG A 1 187 ? -5.019 12.616 18.583 1.00 85.94 187 ARG A N 1
ATOM 1505 C CA . ARG A 1 187 ? -5.257 12.484 20.022 1.00 85.94 187 ARG A CA 1
ATOM 1506 C C . ARG A 1 187 ? -5.409 13.883 20.636 1.00 85.94 187 ARG A C 1
ATOM 1508 O O . ARG A 1 187 ? -4.653 14.773 20.243 1.00 85.94 187 ARG A O 1
ATOM 1515 N N . PRO A 1 188 ? -6.396 14.084 21.526 1.00 73.62 188 PRO A N 1
ATOM 1516 C CA . PRO A 1 188 ? -6.512 15.314 22.302 1.00 73.62 188 PRO A CA 1
ATOM 1517 C C . PRO A 1 188 ? -5.333 15.497 23.263 1.00 73.62 188 PRO A C 1
ATOM 1519 O O . PRO A 1 188 ? -4.709 14.476 23.640 1.00 73.62 188 PRO A O 1
#

Organism: NCBI:txid1775474

Sequence (188 aa):
MTVLDRSYFDLVVVRAPLSEVARAFDDYPSMRVKVSATPFVFPSQSYSGEGSTMLLWTPEAAPHLTAFMPHAASSDYFFRSYCAQFLFEVAEVRSTSQQAEDQINSFEVDADGKPRRMVRAMKDERWEFLQEGSPLAFEQMERYASRLVRDRLTRDMVLDYLEAWGTPVRDEAFWRTGMPAATFVARP

Secondary structure (DSSP, 8-state):
--GGGSSEEEEEEESS-HHHHHHHHHH-TT-SEEEEEE--------TT------EEE--TT-TT-EEEE--SSTTTHHHHHHHHHTT--EEEEEEE-TT-SS-EEEEEEEETTEEEEEEEEEESSSEEEEEESPPPTTS-HHHHT-SSGGGTS-HHHHHHHHHHTT--TTSGGGG--SS-EEEEEE--